Protein AF-A0A970AF39-F1 (afdb_monomer)

Foldseek 3Di:
DQDFDDPFKDKAWPDKPFDFPDDDVLDTDGDDDDDDVPDDDDIDTDIDMGGHWWDDPDDDPLQVQLVVLLVPQDLDDAQQVSQVSSCVSSVVVVWAKFKFKDFFDPPDAADDWDWRPPGIGMWMWTQDPPPGTFTGGSNNRDGSTDRYNTDDTNDRDPDDDDDDDDDDDDDDDDDTDTDD

Mean predicted aligned error: 5.26 Å

Radius of gyration: 18.65 Å; Cα contacts (8 Å, |Δi|>4): 287; chains: 1; bounding box: 46×34×51 Å

Solvent-accessible surface area (backbone atoms only — not comparable to full-atom values): 11293 Å² total; per-residue (Å²): 127,85,71,87,69,50,83,47,48,50,78,39,84,74,47,57,73,59,71,70,76,47,73,59,89,94,45,73,40,72,78,85,79,87,75,61,97,88,62,86,86,81,88,47,78,42,65,52,73,50,58,46,58,41,74,65,85,80,81,51,72,68,54,52,52,45,47,51,24,54,71,71,40,72,92,73,74,55,44,55,59,41,17,48,53,31,29,54,43,23,40,75,73,73,41,58,49,41,50,36,34,31,37,44,57,68,99,76,58,64,71,70,66,45,74,51,75,95,28,68,43,35,26,23,33,36,59,39,92,98,71,44,56,37,44,32,29,72,86,77,70,30,68,42,33,35,93,46,45,28,68,47,83,72,40,66,59,76,91,74,73,94,80,84,87,83,86,78,84,92,84,86,86,85,87,85,57,70,43,121

Nearest PDB structures (foldseek):
  6lgl-assembly1_O  TM=2.661E-01  e=4.990E+00  Human alphaherpesvirus 3
  4r70-assembly1_A  TM=2.624E-01  e=5.966E+00  Rhodopseudomonas palustris CGA009

Sequence (180 aa):
MLENDSPYQTTVLTGTSHPIVSTSGRVGLFHLGDLEPGESVVLAVNYDITIRPVSIKSTNETIELARQAFNATPGNGNCHALSLVFVDKARSMGLTARVVTGFKRPQSGNIAPGSLAGVRHSWAEFYVDGLGWVPVDLTFRYFASFPHASHVVETYTADQPIRINYKG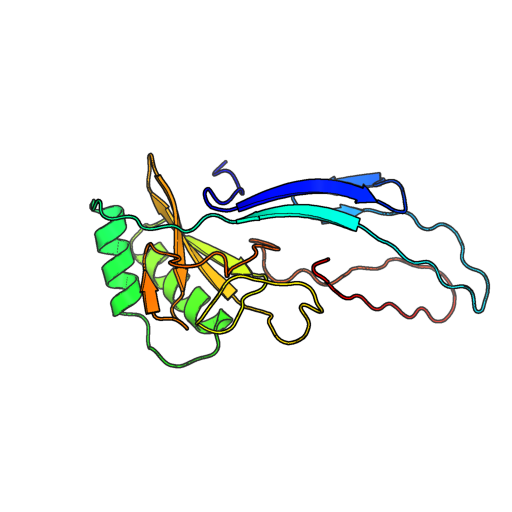GDLQATWSNFIL

Structure (mmCIF, N/CA/C/O backbone):
data_AF-A0A970AF39-F1
#
_entry.id   AF-A0A970AF39-F1
#
loop_
_atom_site.group_PDB
_atom_site.id
_atom_site.type_symbol
_atom_site.label_atom_id
_atom_site.label_alt_id
_atom_site.label_comp_id
_atom_site.label_asym_id
_atom_site.label_entity_id
_atom_site.label_seq_id
_atom_site.pdbx_PDB_ins_code
_atom_site.Cartn_x
_atom_site.Cartn_y
_atom_site.Cartn_z
_atom_site.occupancy
_atom_site.B_iso_or_equiv
_atom_site.auth_seq_id
_atom_site.auth_comp_id
_atom_site.auth_asym_id
_atom_site.auth_atom_id
_atom_site.pdbx_PDB_model_num
ATOM 1 N N . MET A 1 1 ? -14.789 -11.868 -1.018 1.00 39.91 1 MET A N 1
ATOM 2 C CA . MET A 1 1 ? -13.334 -11.650 -1.146 1.00 39.91 1 MET A CA 1
ATOM 3 C C . MET A 1 1 ? -13.123 -10.246 -0.619 1.00 39.91 1 MET A C 1
ATOM 5 O O . MET A 1 1 ? -13.634 -9.335 -1.250 1.00 39.91 1 MET A O 1
ATOM 9 N N . LEU A 1 2 ? -12.603 -10.077 0.602 1.00 50.03 2 LEU A N 1
ATOM 10 C CA . LEU A 1 2 ? -12.464 -8.734 1.179 1.00 50.03 2 LEU A CA 1
ATOM 11 C C . LEU A 1 2 ? -11.567 -7.933 0.240 1.00 50.03 2 LEU A C 1
ATOM 13 O O . LEU A 1 2 ? -10.439 -8.354 -0.021 1.00 50.03 2 LEU A O 1
ATOM 17 N N . GLU A 1 3 ? -12.127 -6.880 -0.351 1.00 54.56 3 GLU A N 1
ATOM 18 C CA . GLU A 1 3 ? -11.460 -6.091 -1.378 1.00 54.56 3 GLU A CA 1
ATOM 19 C C . GLU A 1 3 ? -10.097 -5.646 -0.863 1.00 54.56 3 GLU A C 1
ATOM 21 O O . GLU A 1 3 ? -9.944 -5.218 0.286 1.00 54.56 3 GLU A O 1
ATOM 26 N N . ASN A 1 4 ? -9.079 -5.820 -1.704 1.00 62.50 4 ASN A N 1
ATOM 27 C CA . ASN A 1 4 ? -7.725 -5.493 -1.302 1.00 62.50 4 ASN A CA 1
ATOM 28 C C . ASN A 1 4 ? -7.525 -3.984 -1.162 1.00 62.50 4 ASN A C 1
ATOM 30 O O . ASN A 1 4 ? -6.552 -3.597 -0.529 1.00 62.50 4 ASN A O 1
ATOM 34 N N . ASP A 1 5 ? -8.414 -3.143 -1.680 1.00 72.25 5 ASP A N 1
ATOM 35 C CA . ASP A 1 5 ? -8.169 -1.712 -1.731 1.00 72.25 5 ASP A CA 1
ATOM 36 C C . ASP A 1 5 ? -8.421 -1.016 -0.394 1.00 72.25 5 ASP A C 1
ATOM 38 O O . ASP A 1 5 ? -9.388 -1.262 0.329 1.00 72.25 5 ASP A O 1
ATOM 42 N N . SER A 1 6 ? -7.467 -0.163 -0.035 1.00 81.44 6 SER A N 1
ATOM 43 C CA . SER A 1 6 ? -7.562 0.697 1.132 1.00 81.44 6 SER A CA 1
ATOM 44 C C . SER A 1 6 ? -8.571 1.817 0.851 1.00 81.44 6 SER A C 1
ATOM 46 O O . SER A 1 6 ? -8.442 2.504 -0.163 1.00 81.44 6 SER A O 1
ATOM 48 N N . PRO A 1 7 ? -9.524 2.097 1.760 1.00 85.31 7 PRO A N 1
ATOM 49 C CA . PRO A 1 7 ? -10.482 3.190 1.580 1.00 85.31 7 PRO A CA 1
ATOM 50 C C . PRO A 1 7 ? -9.823 4.579 1.631 1.00 85.31 7 PRO A C 1
ATOM 52 O O . PRO A 1 7 ? -10.462 5.587 1.334 1.00 85.31 7 PRO A O 1
ATOM 55 N N . TYR A 1 8 ? -8.547 4.652 2.017 1.00 90.25 8 TYR A N 1
ATOM 56 C CA . TYR A 1 8 ? -7.798 5.893 2.174 1.00 90.25 8 TYR A CA 1
ATOM 57 C C . TYR A 1 8 ? -6.684 6.081 1.142 1.00 90.25 8 TYR A C 1
ATOM 59 O O . TYR A 1 8 ? -5.946 7.067 1.217 1.00 90.25 8 TYR A O 1
ATOM 67 N N . GLN A 1 9 ? -6.589 5.189 0.153 1.00 92.56 9 GLN A N 1
ATOM 68 C CA . GLN A 1 9 ? -5.706 5.360 -0.992 1.00 92.56 9 GLN A CA 1
ATOM 69 C C . GLN A 1 9 ? -6.344 4.842 -2.280 1.00 92.56 9 GLN A C 1
ATOM 71 O O . GLN A 1 9 ? -6.755 3.690 -2.356 1.00 92.56 9 GLN A O 1
ATOM 76 N N . THR A 1 10 ? -6.306 5.655 -3.333 1.00 91.31 10 THR A N 1
ATOM 77 C CA . THR A 1 10 ? -6.543 5.186 -4.703 1.00 91.31 10 THR A CA 1
ATOM 78 C C . THR A 1 10 ? -5.237 5.196 -5.481 1.00 91.31 10 THR A C 1
ATOM 80 O O . THR A 1 10 ? -4.452 6.138 -5.371 1.00 91.31 10 THR A O 1
ATOM 83 N N . THR A 1 11 ? -5.019 4.160 -6.284 1.00 89.50 11 THR A N 1
ATOM 84 C CA . THR A 1 11 ? -3.839 4.015 -7.139 1.00 89.50 11 THR A CA 1
ATOM 85 C C . THR A 1 11 ? -4.311 3.720 -8.553 1.00 89.50 11 THR A C 1
ATOM 87 O O .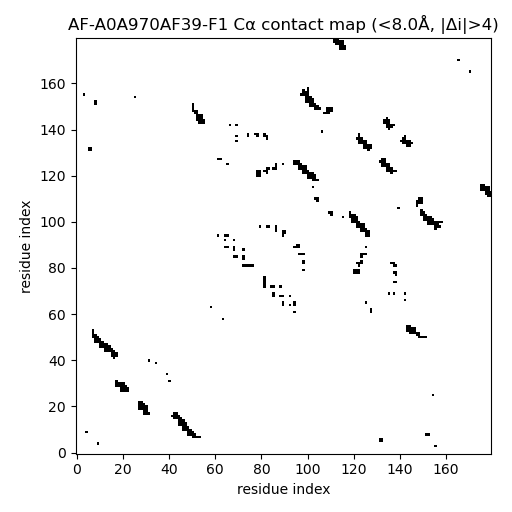 THR A 1 11 ? -5.009 2.734 -8.774 1.00 89.50 11 THR A O 1
ATOM 90 N N . VAL A 1 12 ? -3.944 4.577 -9.501 1.00 91.06 12 VAL A N 1
ATOM 91 C CA . VAL A 1 12 ? -4.338 4.461 -10.907 1.00 91.06 12 VAL A CA 1
ATOM 92 C C . VAL A 1 12 ? -3.079 4.332 -11.747 1.00 91.06 12 VAL A C 1
ATOM 94 O O . VAL A 1 12 ? -2.214 5.197 -11.687 1.00 91.06 12 VAL A O 1
ATOM 97 N N . LEU A 1 13 ? -2.959 3.249 -12.516 1.00 91.44 13 LEU A N 1
ATOM 98 C CA . LEU A 1 13 ? -1.877 3.095 -13.488 1.00 91.44 13 LEU A CA 1
ATOM 99 C C . LEU A 1 13 ? -2.075 4.112 -14.617 1.00 91.44 13 LEU A C 1
ATOM 101 O O . LEU A 1 13 ? -3.112 4.093 -15.277 1.00 91.44 13 LEU A O 1
ATOM 105 N N . THR A 1 14 ? -1.082 4.966 -14.854 1.00 94.69 14 THR A N 1
ATOM 106 C CA . THR A 1 14 ? -1.141 6.001 -15.900 1.00 94.69 14 THR A CA 1
ATOM 107 C C . THR A 1 14 ? -0.267 5.684 -17.102 1.00 94.69 14 THR A C 1
ATOM 109 O O . THR A 1 14 ? -0.540 6.161 -18.202 1.00 94.69 14 THR A O 1
ATOM 112 N N . GLY A 1 15 ? 0.753 4.841 -16.937 1.00 93.81 15 GLY A N 1
ATOM 113 C CA . GLY A 1 15 ? 1.549 4.386 -18.067 1.00 93.81 15 GLY A CA 1
ATOM 114 C C . GLY A 1 15 ? 2.663 3.428 -17.691 1.00 93.81 15 GLY A C 1
ATOM 115 O O . GLY A 1 15 ? 3.124 3.387 -16.551 1.00 93.81 15 GLY A O 1
ATOM 116 N N . THR A 1 16 ? 3.118 2.677 -18.686 1.00 95.88 16 THR A N 1
ATOM 117 C CA . THR A 1 16 ? 4.284 1.801 -18.595 1.00 95.88 16 THR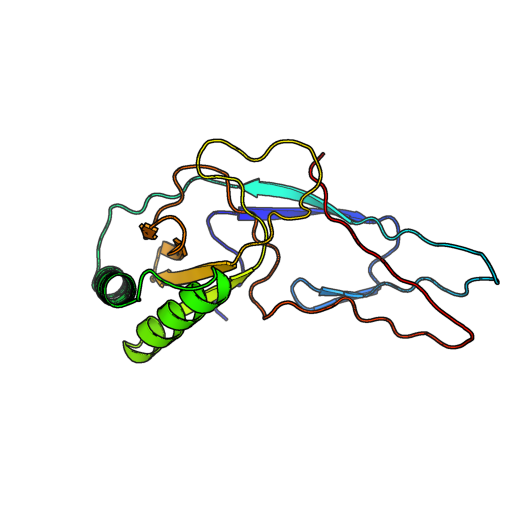 A CA 1
ATOM 118 C C . THR A 1 16 ? 5.201 2.029 -19.789 1.00 95.88 16 THR A C 1
ATOM 120 O O . THR A 1 16 ? 4.724 2.290 -20.891 1.00 95.88 16 THR A O 1
ATOM 123 N N . SER A 1 17 ? 6.520 1.915 -19.600 1.00 94.75 17 SER A N 1
ATOM 124 C CA . SER A 1 17 ? 7.463 1.968 -20.730 1.00 94.75 17 SER A CA 1
ATOM 125 C C . SER A 1 17 ? 7.381 0.727 -21.625 1.00 94.75 17 SER A C 1
ATOM 127 O O . SER A 1 17 ? 7.804 0.782 -22.774 1.00 94.75 17 SER A O 1
ATOM 129 N N . HIS A 1 18 ? 6.835 -0.380 -21.107 1.00 94.31 18 HIS A N 1
ATOM 130 C CA . HIS A 1 18 ? 6.668 -1.650 -21.816 1.00 94.31 18 HIS A CA 1
ATOM 131 C C . HIS A 1 18 ? 5.275 -2.239 -21.551 1.00 94.31 18 HIS A C 1
ATOM 133 O O . HIS A 1 18 ? 4.716 -2.007 -20.473 1.00 94.31 18 HIS A O 1
ATOM 139 N N . PRO A 1 19 ? 4.700 -3.022 -22.481 1.00 93.25 19 PRO A N 1
ATOM 140 C CA . PRO A 1 19 ? 3.409 -3.665 -22.268 1.00 93.25 19 PRO A CA 1
ATOM 141 C C . PRO A 1 19 ? 3.432 -4.628 -21.076 1.00 93.25 19 PRO A C 1
ATOM 143 O O . PRO A 1 19 ? 4.342 -5.448 -20.935 1.00 93.25 19 PRO A O 1
ATOM 146 N N . ILE A 1 20 ? 2.395 -4.558 -20.241 1.00 93.94 20 ILE A N 1
ATOM 147 C CA . ILE A 1 20 ? 2.161 -5.564 -19.204 1.00 93.94 20 ILE A CA 1
ATOM 148 C C . ILE A 1 20 ? 1.576 -6.804 -19.883 1.00 93.94 20 ILE A C 1
ATOM 150 O O . ILE A 1 20 ? 0.522 -6.732 -20.510 1.00 93.94 20 ILE A O 1
ATOM 154 N N . VAL A 1 21 ? 2.251 -7.944 -19.740 1.00 94.94 21 VAL A N 1
ATOM 155 C CA . VAL A 1 21 ? 1.825 -9.230 -20.316 1.00 94.94 21 VAL A CA 1
ATOM 156 C C . VAL A 1 21 ? 0.622 -9.788 -19.560 1.00 94.94 21 VAL A C 1
ATOM 158 O O . VAL A 1 21 ? -0.337 -10.268 -20.156 1.00 94.94 21 VAL A O 1
ATOM 161 N N . SER A 1 22 ? 0.676 -9.730 -18.230 1.00 92.25 22 SER A N 1
ATOM 162 C CA . SER A 1 22 ? -0.394 -10.188 -17.345 1.00 92.25 22 SER A CA 1
ATOM 163 C C . SER A 1 22 ? -0.270 -9.542 -15.971 1.00 92.25 22 SER A C 1
ATOM 165 O O . SER A 1 22 ? 0.838 -9.215 -15.540 1.00 92.25 22 SER A O 1
ATOM 167 N N . THR A 1 23 ? -1.381 -9.439 -15.247 1.00 87.44 23 THR A N 1
ATOM 168 C CA . THR A 1 23 ? -1.403 -8.995 -13.851 1.00 87.44 23 THR A CA 1
ATOM 169 C C . THR A 1 23 ? -1.989 -10.069 -12.941 1.00 87.44 23 THR A C 1
ATOM 171 O O . THR A 1 23 ? -2.889 -10.816 -13.317 1.00 87.44 23 THR A O 1
ATOM 174 N N . SER A 1 24 ? -1.474 -10.142 -11.717 1.00 83.25 24 SER A N 1
ATOM 175 C CA . SER A 1 24 ? -2.044 -10.933 -10.628 1.00 83.25 24 SER A CA 1
ATOM 176 C C . SER A 1 24 ? -2.083 -10.064 -9.377 1.00 83.25 24 SER A C 1
ATOM 178 O O . SER A 1 24 ? -1.072 -9.875 -8.696 1.00 83.25 24 SER A O 1
ATOM 180 N N . GLY A 1 25 ? -3.251 -9.488 -9.086 1.00 79.75 25 GLY A N 1
ATOM 181 C CA . GLY A 1 25 ? -3.381 -8.463 -8.053 1.00 79.75 25 GLY A CA 1
ATOM 182 C C . GLY A 1 25 ? -2.514 -7.245 -8.382 1.00 79.75 25 GLY A C 1
ATOM 183 O O . GLY A 1 25 ? -2.665 -6.646 -9.441 1.00 79.75 25 GLY A O 1
ATOM 184 N N . ARG A 1 26 ? -1.587 -6.900 -7.481 1.00 78.88 26 ARG A N 1
ATOM 185 C CA . ARG A 1 26 ? -0.653 -5.766 -7.633 1.00 78.88 26 ARG A CA 1
ATOM 186 C C . ARG A 1 26 ? 0.678 -6.137 -8.303 1.00 78.88 26 ARG A C 1
ATOM 188 O O . ARG A 1 26 ? 1.584 -5.315 -8.349 1.00 78.88 26 ARG A O 1
ATOM 195 N N . VAL A 1 27 ? 0.813 -7.367 -8.800 1.00 82.75 27 VAL A N 1
ATOM 196 C CA . VAL A 1 27 ? 2.023 -7.846 -9.485 1.00 82.75 27 VAL A CA 1
ATOM 197 C C . VAL A 1 27 ? 1.789 -7.834 -10.993 1.00 82.75 27 VAL A C 1
ATOM 199 O O . VAL A 1 27 ? 0.852 -8.472 -11.472 1.00 82.75 27 VAL A O 1
ATOM 202 N N . GLY A 1 28 ? 2.642 -7.125 -11.733 1.00 88.62 28 GLY A N 1
ATOM 203 C CA . GLY A 1 28 ? 2.652 -7.103 -13.198 1.00 88.62 28 GLY A CA 1
ATOM 204 C C . GLY A 1 28 ? 3.820 -7.907 -13.767 1.00 88.62 28 GLY A C 1
ATOM 205 O O . GLY A 1 28 ? 4.942 -7.803 -13.276 1.00 88.62 28 GLY A O 1
ATOM 206 N N . LEU A 1 29 ? 3.553 -8.703 -14.803 1.00 92.88 29 LEU A N 1
ATOM 207 C CA . LEU A 1 29 ? 4.570 -9.410 -15.578 1.00 92.88 29 LEU A CA 1
ATOM 208 C C . LEU A 1 29 ? 4.932 -8.595 -16.821 1.00 92.88 29 LEU A C 1
ATOM 210 O O . LEU A 1 29 ? 4.047 -8.191 -17.575 1.00 92.88 29 LEU A O 1
ATOM 214 N N . PHE A 1 30 ? 6.228 -8.426 -17.062 1.00 94.56 30 PHE A N 1
ATOM 215 C CA . PHE A 1 30 ? 6.770 -7.784 -18.256 1.00 94.56 30 PHE A CA 1
ATOM 216 C C . PHE A 1 30 ? 7.645 -8.773 -19.020 1.00 94.56 30 PHE A C 1
ATOM 218 O O . PHE A 1 30 ? 8.300 -9.624 -18.417 1.00 94.56 30 PHE A O 1
ATOM 225 N N . HIS A 1 31 ? 7.671 -8.637 -20.343 1.00 93.31 31 HIS A N 1
ATOM 226 C CA . HIS A 1 31 ? 8.605 -9.348 -21.206 1.00 93.31 31 HIS A CA 1
ATOM 227 C C . HIS A 1 31 ? 9.518 -8.321 -21.873 1.00 93.31 31 HIS A C 1
ATOM 229 O O . HIS A 1 31 ? 9.033 -7.436 -22.574 1.00 93.31 31 HIS A O 1
ATOM 235 N N . LEU A 1 32 ? 10.820 -8.421 -21.601 1.00 90.19 32 LEU A N 1
ATOM 236 C CA . LEU A 1 32 ? 11.822 -7.458 -22.067 1.00 90.19 32 LEU A CA 1
ATOM 237 C C . LEU A 1 32 ? 12.469 -7.832 -23.403 1.00 90.19 32 LEU A C 1
ATOM 239 O O . LEU A 1 32 ? 13.062 -6.968 -24.035 1.00 90.19 32 LEU A O 1
ATOM 243 N N . GLY A 1 33 ? 12.320 -9.082 -23.845 1.00 88.88 33 GLY A N 1
ATOM 244 C CA . GLY A 1 33 ? 13.040 -9.607 -25.000 1.00 88.88 33 GLY A CA 1
ATOM 245 C C . GLY A 1 33 ? 14.501 -9.928 -24.685 1.00 88.88 33 GLY A C 1
ATOM 246 O O . GLY A 1 33 ? 14.883 -10.072 -23.520 1.00 88.88 33 GLY A O 1
ATOM 247 N N . ASP A 1 34 ? 15.286 -10.074 -25.747 1.00 90.75 34 ASP A N 1
ATOM 248 C CA . ASP A 1 34 ? 16.715 -10.366 -25.677 1.00 90.75 34 ASP A CA 1
ATOM 249 C C . ASP A 1 34 ? 17.515 -9.077 -25.435 1.00 90.75 34 ASP A C 1
ATOM 251 O O . ASP A 1 34 ? 17.135 -8.010 -25.913 1.00 90.75 34 ASP A O 1
ATOM 255 N N . LEU A 1 35 ? 18.617 -9.189 -24.688 1.00 90.25 35 LEU A N 1
ATOM 256 C CA . LEU A 1 35 ? 19.566 -8.102 -24.438 1.00 90.25 35 LEU A CA 1
ATOM 257 C C . LEU A 1 35 ? 20.952 -8.525 -24.908 1.00 90.25 35 LEU A C 1
ATOM 259 O O . LEU A 1 35 ? 21.431 -9.603 -24.539 1.00 90.25 35 LEU A O 1
ATOM 263 N N . GLU A 1 36 ? 21.611 -7.664 -25.675 1.00 91.25 36 GLU A N 1
ATOM 264 C CA . GLU A 1 36 ? 22.995 -7.886 -26.091 1.00 91.25 36 GLU A CA 1
ATOM 265 C C . GLU A 1 36 ? 23.982 -7.606 -24.937 1.00 91.25 36 GLU A C 1
ATOM 267 O O . GLU A 1 36 ? 23.668 -6.866 -23.996 1.00 91.25 36 GLU A O 1
ATOM 272 N N . PRO A 1 37 ? 25.211 -8.161 -24.968 1.00 90.75 37 PRO A N 1
ATOM 273 C CA . PRO A 1 37 ? 26.218 -7.875 -23.951 1.00 90.75 37 PRO A CA 1
ATOM 274 C C . PRO A 1 37 ? 26.484 -6.369 -23.785 1.00 90.75 37 PRO A C 1
ATOM 276 O O . PRO A 1 37 ? 26.935 -5.694 -24.708 1.00 90.75 37 PRO A O 1
ATOM 279 N N . GLY A 1 38 ? 26.245 -5.856 -22.574 1.00 91.12 38 GLY A N 1
ATOM 280 C CA . GLY A 1 38 ? 26.405 -4.438 -22.230 1.00 91.12 38 GLY A CA 1
ATOM 281 C C . GLY A 1 38 ? 25.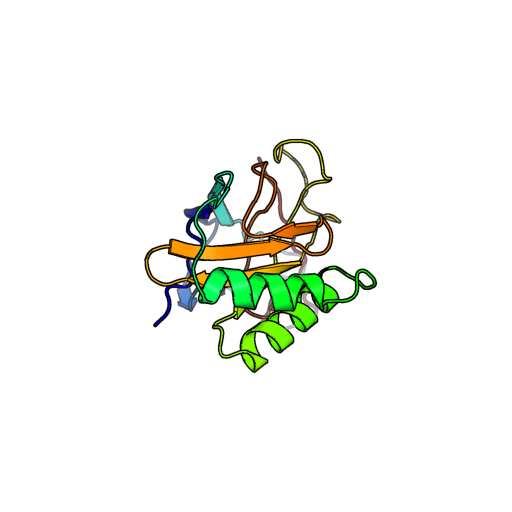151 -3.581 -22.433 1.00 91.12 38 GLY A C 1
ATOM 282 O O . GLY A 1 38 ? 25.168 -2.404 -22.077 1.00 91.12 38 GLY A O 1
ATOM 283 N N . GLU A 1 39 ? 24.065 -4.148 -22.961 1.00 93.62 39 GLU A N 1
ATOM 284 C CA . GLU A 1 39 ? 22.783 -3.459 -23.088 1.00 93.62 39 GLU A CA 1
ATOM 285 C C . GLU A 1 39 ? 22.072 -3.323 -21.730 1.00 93.62 39 GLU A C 1
ATOM 287 O O . GLU A 1 39 ? 22.295 -4.083 -20.785 1.00 93.62 39 GLU A O 1
ATOM 292 N N . SER A 1 40 ? 21.212 -2.314 -21.603 1.00 92.69 40 SER A N 1
ATOM 293 C CA . SER A 1 40 ? 20.381 -2.096 -20.421 1.00 92.69 40 SER A CA 1
ATOM 294 C C . SER A 1 40 ? 18.994 -1.622 -20.829 1.00 92.69 40 SER A C 1
ATOM 296 O O . SER A 1 40 ? 18.856 -0.721 -21.653 1.00 92.69 40 SER A O 1
ATOM 298 N N . VAL A 1 41 ? 17.969 -2.185 -20.194 1.00 93.50 41 VAL A N 1
ATOM 299 C CA . VAL A 1 41 ? 16.568 -1.792 -20.379 1.00 93.50 41 VAL A CA 1
ATOM 300 C C . VAL A 1 41 ? 15.996 -1.257 -19.073 1.00 93.50 41 VAL A C 1
ATOM 302 O O . VAL A 1 41 ? 16.241 -1.803 -17.998 1.00 93.50 41 VAL A O 1
ATOM 305 N N . VAL A 1 42 ? 15.202 -0.186 -19.175 1.00 93.38 42 VAL A N 1
ATOM 306 C CA . VAL A 1 42 ? 14.516 0.439 -18.038 1.00 93.38 42 VAL A CA 1
ATOM 307 C C . VAL A 1 42 ? 13.010 0.207 -18.128 1.00 93.38 42 VAL A C 1
ATOM 309 O O . VAL A 1 42 ? 12.317 0.696 -19.028 1.00 93.38 42 VAL A O 1
ATOM 312 N N . LEU A 1 43 ? 12.487 -0.504 -17.131 1.00 93.88 43 LEU A N 1
ATOM 313 C CA . LEU A 1 43 ? 11.058 -0.609 -16.873 1.00 93.88 43 LEU A CA 1
ATOM 314 C C . LEU A 1 43 ? 10.607 0.572 -16.013 1.00 93.88 43 LEU A C 1
ATOM 316 O O . LEU A 1 43 ? 10.980 0.672 -14.848 1.00 93.88 43 LEU A O 1
ATOM 320 N N . ALA A 1 44 ? 9.786 1.448 -16.585 1.00 94.12 44 ALA A N 1
ATOM 321 C CA . ALA A 1 44 ? 9.133 2.535 -15.870 1.00 94.12 44 ALA A CA 1
ATOM 322 C C . ALA A 1 44 ? 7.637 2.241 -15.773 1.00 94.12 44 ALA A C 1
ATOM 324 O O . ALA A 1 44 ? 7.006 1.875 -16.769 1.00 94.12 44 ALA A O 1
ATOM 325 N N . VAL A 1 45 ? 7.077 2.406 -14.578 1.00 93.56 45 VAL A N 1
ATOM 326 C CA . VAL A 1 45 ? 5.650 2.235 -14.298 1.00 93.56 45 VAL A CA 1
ATOM 327 C C . V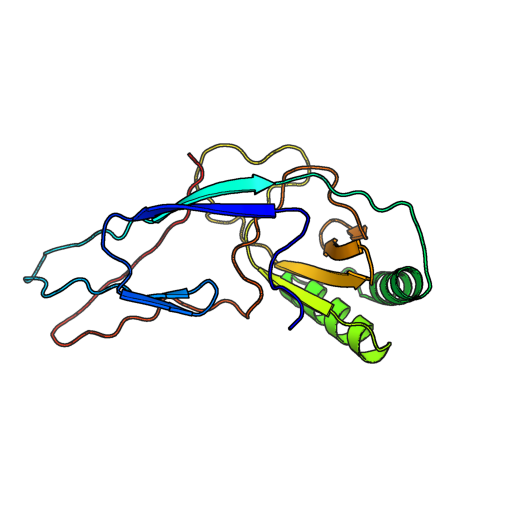AL A 1 45 ? 5.191 3.452 -13.510 1.00 93.56 45 VAL A C 1
ATOM 329 O O . VAL A 1 45 ? 5.704 3.720 -12.426 1.00 93.56 45 VAL A O 1
ATOM 332 N N . ASN A 1 46 ? 4.241 4.190 -14.072 1.00 94.69 46 ASN A N 1
ATOM 333 C CA . ASN A 1 46 ? 3.747 5.440 -13.516 1.00 94.69 46 ASN A CA 1
ATOM 334 C C . ASN A 1 46 ? 2.358 5.232 -12.920 1.00 94.69 46 ASN A C 1
ATOM 336 O O . ASN A 1 46 ? 1.492 4.611 -13.542 1.00 94.69 46 ASN A O 1
ATOM 340 N N . TYR A 1 47 ? 2.151 5.778 -11.725 1.00 93.00 47 TYR A N 1
ATOM 341 C CA . TYR A 1 47 ? 0.874 5.726 -11.030 1.00 93.00 47 TYR A CA 1
ATOM 342 C C . TYR A 1 47 ? 0.472 7.107 -10.528 1.00 93.00 47 TYR A C 1
ATOM 344 O O . TYR A 1 47 ? 1.283 7.797 -9.912 1.00 93.00 47 TYR A O 1
ATOM 352 N N . ASP A 1 48 ? -0.806 7.438 -10.680 1.00 93.75 48 ASP A N 1
ATOM 353 C CA . ASP A 1 48 ? -1.441 8.504 -9.916 1.00 93.75 48 ASP A CA 1
ATOM 354 C C . ASP A 1 48 ? -1.921 7.924 -8.586 1.00 93.75 48 ASP A C 1
ATOM 356 O O . ASP A 1 48 ? -2.753 7.009 -8.538 1.00 93.75 48 ASP A O 1
ATOM 360 N N . ILE A 1 49 ? -1.382 8.448 -7.485 1.00 91.06 49 ILE A N 1
ATOM 361 C CA . ILE A 1 49 ? -1.731 8.017 -6.130 1.00 91.06 49 ILE A CA 1
ATOM 362 C C . ILE A 1 49 ? -2.416 9.170 -5.408 1.00 91.06 49 ILE A C 1
ATOM 364 O O . ILE A 1 49 ? -1.826 10.223 -5.185 1.00 91.06 49 ILE A O 1
ATOM 368 N N . THR A 1 50 ? -3.663 8.953 -4.991 1.00 91.44 50 THR A N 1
ATOM 369 C CA . THR A 1 50 ? -4.371 9.878 -4.099 1.00 91.44 50 THR A CA 1
ATOM 370 C C . THR A 1 50 ? -4.454 9.263 -2.714 1.00 91.44 50 THR A C 1
ATOM 372 O O . THR A 1 50 ? -5.008 8.178 -2.554 1.00 91.44 50 THR A O 1
ATOM 375 N N . ILE A 1 51 ? -3.940 9.974 -1.712 1.00 90.62 51 ILE A N 1
ATOM 376 C CA . ILE A 1 51 ? -3.967 9.568 -0.303 1.00 90.62 51 ILE A CA 1
ATOM 377 C C . ILE A 1 51 ? -4.903 10.509 0.446 1.00 90.62 51 ILE A C 1
ATOM 379 O O . ILE A 1 51 ? -4.866 11.725 0.244 1.00 90.62 51 ILE A O 1
ATOM 383 N N . ARG A 1 52 ? -5.735 9.959 1.328 1.00 89.62 52 ARG A N 1
ATOM 384 C CA . ARG A 1 52 ? -6.686 10.730 2.131 1.00 89.62 52 ARG A CA 1
ATOM 385 C C . ARG A 1 52 ? -6.358 10.577 3.616 1.00 89.62 52 ARG A C 1
ATOM 387 O O . ARG A 1 52 ? -6.117 9.454 4.057 1.00 89.62 52 ARG A O 1
ATOM 394 N N . PRO A 1 53 ? -6.378 11.666 4.404 1.00 90.25 53 PRO A N 1
ATOM 395 C CA . PRO A 1 53 ? -6.386 11.546 5.853 1.00 90.25 53 PRO A CA 1
ATOM 396 C C . PRO A 1 53 ? -7.588 10.720 6.318 1.00 90.25 53 PRO A C 1
ATOM 398 O O . PRO A 1 53 ? -8.673 10.797 5.738 1.00 90.25 53 PRO A O 1
ATOM 401 N N . VAL A 1 54 ? -7.401 9.962 7.393 1.00 91.00 54 VAL A N 1
ATOM 402 C CA . VAL A 1 54 ? -8.439 9.126 8.005 1.00 91.00 54 VAL A CA 1
ATOM 403 C C . VAL A 1 54 ? -8.595 9.537 9.452 1.00 91.00 54 VAL A C 1
ATOM 405 O O . VAL A 1 54 ? -7.608 9.747 10.147 1.00 91.00 54 VAL A O 1
ATOM 408 N N . SER A 1 55 ? -9.829 9.625 9.934 1.00 92.81 55 SER A N 1
ATOM 409 C CA . SER A 1 55 ? -10.103 9.745 11.363 1.00 92.81 55 SER A CA 1
ATOM 410 C C . SER A 1 55 ? -11.468 9.145 11.656 1.00 92.81 55 SER A C 1
ATOM 412 O O . SER A 1 55 ? -12.500 9.742 11.349 1.00 92.81 55 SER A O 1
ATOM 414 N N . ILE A 1 56 ? -11.474 7.946 12.233 1.00 91.94 56 ILE A N 1
ATOM 415 C CA . ILE A 1 56 ? -12.706 7.271 12.633 1.00 91.94 56 ILE A CA 1
ATOM 416 C C . ILE A 1 56 ? -12.983 7.623 14.091 1.00 91.94 56 ILE A C 1
ATOM 418 O O . ILE A 1 56 ? -12.211 7.287 14.988 1.00 91.94 56 ILE A O 1
ATOM 422 N N . LYS A 1 57 ? -14.091 8.334 14.312 1.00 88.38 57 LYS A N 1
ATOM 423 C CA . LYS A 1 57 ? -14.550 8.749 15.648 1.00 88.38 57 LYS A CA 1
ATOM 424 C C . LYS A 1 57 ? -15.658 7.859 16.208 1.00 88.38 57 LYS A C 1
ATOM 426 O O . LYS A 1 57 ? -15.910 7.894 17.407 1.00 88.38 57 LYS A O 1
ATOM 431 N N . SER A 1 58 ? -16.334 7.097 15.350 1.00 87.44 58 SER A N 1
ATOM 432 C CA . SER A 1 58 ? -17.338 6.117 15.761 1.00 87.44 58 SER A CA 1
ATOM 433 C C . SER A 1 58 ? -16.679 4.921 16.440 1.00 87.44 58 SER A C 1
ATOM 435 O O . SER A 1 58 ? -15.530 4.589 16.147 1.00 87.44 58 SER A O 1
ATOM 437 N N . THR A 1 59 ? -17.426 4.249 17.312 1.00 91.06 59 THR A N 1
ATOM 438 C CA . THR A 1 59 ? -16.995 2.997 17.931 1.00 91.06 59 THR A CA 1
ATOM 439 C C . THR A 1 59 ? -18.066 1.917 17.795 1.00 91.06 59 THR A C 1
ATOM 441 O O . THR A 1 59 ? -19.255 2.213 17.681 1.00 91.06 59 THR A O 1
ATOM 444 N N . ASN A 1 60 ? -17.613 0.670 17.773 1.00 94.69 60 ASN A N 1
ATOM 445 C CA . ASN A 1 60 ? -18.396 -0.555 17.835 1.00 94.69 60 ASN A CA 1
ATOM 446 C C . ASN A 1 60 ? -17.523 -1.653 18.471 1.00 94.69 60 ASN A C 1
ATOM 448 O O . ASN A 1 60 ? -16.349 -1.426 18.774 1.00 94.69 60 ASN A O 1
ATOM 452 N N . GLU A 1 61 ? -18.077 -2.849 18.655 1.00 96.31 61 GLU A N 1
ATOM 453 C CA . GLU A 1 61 ? -17.358 -3.973 19.266 1.00 96.31 61 GLU A CA 1
ATOM 454 C C . GLU A 1 61 ? -16.035 -4.297 18.548 1.00 96.31 61 GLU A C 1
ATOM 456 O O . GLU A 1 61 ? -15.000 -4.452 19.195 1.00 96.31 61 GLU A O 1
ATOM 461 N N . THR A 1 62 ? -16.030 -4.307 17.211 1.00 97.06 62 THR A N 1
ATOM 462 C CA . THR A 1 62 ? -14.831 -4.554 16.393 1.00 97.06 62 THR A CA 1
ATOM 463 C C . THR A 1 62 ? -13.727 -3.528 16.665 1.00 97.06 62 THR A C 1
ATOM 465 O O . THR A 1 62 ? -12.561 -3.893 16.821 1.00 97.06 62 THR A O 1
ATOM 468 N N . ILE A 1 63 ? -14.083 -2.242 16.748 1.00 97.06 63 ILE A N 1
ATOM 469 C CA . ILE A 1 63 ? -13.144 -1.149 17.026 1.00 97.06 63 ILE A CA 1
ATOM 470 C C . ILE A 1 63 ? -12.598 -1.252 18.453 1.00 97.06 63 ILE A C 1
ATOM 472 O O . ILE A 1 63 ? -11.401 -1.042 18.654 1.00 97.06 63 ILE A O 1
ATOM 476 N N . GLU A 1 64 ? -13.426 -1.603 19.438 1.00 97.62 64 GLU A N 1
ATOM 477 C CA . GLU A 1 64 ? -12.967 -1.749 20.823 1.00 97.62 64 GLU A CA 1
ATOM 478 C C . GLU A 1 64 ? -12.057 -2.969 21.013 1.00 97.62 64 GLU A C 1
ATOM 480 O O . GLU A 1 64 ? -11.022 -2.855 21.673 1.00 97.62 64 GLU A O 1
ATOM 485 N N . LEU A 1 65 ? -12.349 -4.104 20.372 1.00 97.81 65 LEU A N 1
ATOM 486 C CA . LEU A 1 65 ? -11.442 -5.258 20.358 1.00 97.81 65 LEU A CA 1
ATOM 487 C C . LEU A 1 65 ? -10.105 -4.911 19.687 1.00 97.81 65 LEU A C 1
ATOM 489 O O . LEU A 1 65 ? -9.036 -5.198 20.230 1.00 97.81 65 LEU A O 1
ATOM 493 N N . ALA A 1 66 ? -10.132 -4.207 18.550 1.00 97.75 66 ALA A N 1
ATOM 494 C CA . ALA A 1 66 ? -8.910 -3.745 17.896 1.00 97.75 66 ALA A CA 1
ATOM 495 C C . ALA A 1 66 ? -8.121 -2.785 18.802 1.00 97.75 66 ALA A C 1
ATOM 497 O O . ALA A 1 66 ? -6.892 -2.849 18.867 1.00 97.75 66 ALA A O 1
ATOM 498 N N . ARG A 1 67 ? -8.808 -1.917 19.553 1.00 97.44 67 ARG A N 1
ATOM 499 C CA . ARG A 1 67 ? -8.184 -0.999 20.514 1.00 97.44 67 ARG A CA 1
ATOM 500 C C . ARG A 1 67 ? -7.529 -1.746 21.674 1.00 97.44 67 ARG A C 1
ATOM 502 O O . ARG A 1 67 ? -6.429 -1.374 22.087 1.00 97.44 67 ARG A O 1
ATOM 509 N N . GLN A 1 68 ? -8.145 -2.822 22.165 1.00 97.62 68 GLN A N 1
ATOM 510 C CA . GLN A 1 68 ? -7.537 -3.710 23.160 1.00 97.62 68 GLN A CA 1
ATOM 511 C C . GLN A 1 68 ? -6.266 -4.372 22.612 1.00 97.62 68 GLN A C 1
ATOM 513 O O . GLN A 1 68 ? -5.226 -4.320 23.271 1.00 97.62 68 GLN A O 1
ATOM 518 N N . ALA A 1 69 ? -6.303 -4.913 21.388 1.00 97.50 69 ALA A N 1
ATOM 519 C CA . ALA A 1 69 ? -5.124 -5.477 20.726 1.00 97.50 69 ALA A CA 1
ATOM 520 C C . ALA A 1 69 ? -3.997 -4.439 20.561 1.00 97.50 69 ALA A C 1
ATOM 522 O O . ALA A 1 69 ? -2.834 -4.726 20.858 1.00 97.50 69 ALA A O 1
ATOM 523 N N . PHE A 1 70 ? -4.339 -3.212 20.157 1.00 97.31 70 PHE A N 1
ATOM 524 C CA . PHE A 1 70 ? -3.402 -2.093 20.032 1.00 97.31 70 PHE A CA 1
ATOM 525 C C . PHE A 1 70 ? -2.735 -1.740 21.366 1.00 97.31 70 PHE A C 1
ATOM 527 O O . PHE A 1 70 ? -1.511 -1.638 21.437 1.00 97.31 70 PHE A O 1
ATOM 534 N N . ASN A 1 71 ? -3.519 -1.604 22.438 1.00 96.44 71 ASN A N 1
ATOM 535 C CA . ASN A 1 71 ? -3.008 -1.280 23.773 1.00 96.44 71 ASN A CA 1
ATOM 536 C C . ASN A 1 71 ? -2.169 -2.414 24.375 1.00 96.44 71 ASN A C 1
ATOM 538 O O . ASN A 1 71 ? -1.223 -2.153 25.113 1.00 96.44 71 ASN A O 1
ATOM 542 N N . ALA A 1 72 ? -2.491 -3.664 24.040 1.00 94.38 72 ALA A N 1
ATOM 543 C CA . ALA A 1 72 ? -1.753 -4.841 24.478 1.00 94.38 72 ALA A CA 1
ATOM 544 C C . ALA A 1 72 ? -0.498 -5.127 23.636 1.00 94.38 72 ALA A C 1
ATOM 546 O O . ALA A 1 72 ? 0.208 -6.100 23.926 1.00 94.38 72 ALA A O 1
ATOM 547 N N . THR A 1 73 ? -0.236 -4.363 22.570 1.00 90.81 73 THR A N 1
ATOM 548 C CA . THR A 1 73 ? 0.961 -4.536 21.741 1.00 90.81 73 THR A CA 1
ATOM 549 C C . THR A 1 73 ? 2.130 -3.750 22.342 1.00 90.81 73 THR A C 1
ATOM 551 O O . THR A 1 73 ? 1.992 -2.543 22.563 1.00 90.81 73 THR A O 1
ATOM 554 N N . PRO A 1 74 ? 3.281 -4.397 22.619 1.00 84.00 74 PRO A N 1
ATOM 555 C CA . PRO A 1 74 ? 4.464 -3.715 23.134 1.00 84.00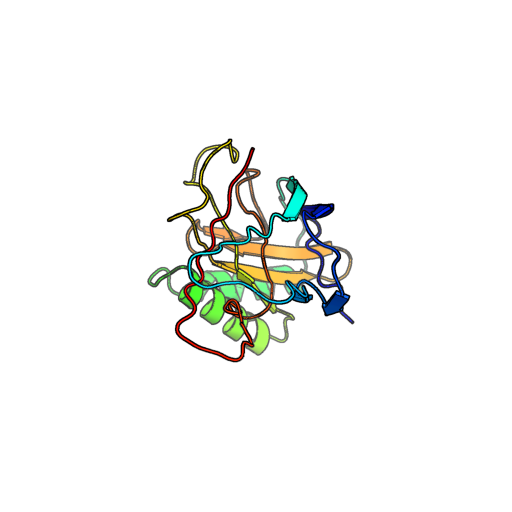 74 PRO A CA 1
ATOM 556 C C . PRO A 1 74 ? 4.897 -2.563 22.223 1.00 84.00 74 PRO A C 1
ATOM 558 O O . PRO A 1 74 ? 4.795 -2.654 21.005 1.00 84.00 74 PRO A O 1
ATOM 561 N N . GLY A 1 75 ? 5.401 -1.477 22.810 1.00 79.06 75 GLY A N 1
ATOM 562 C CA . GLY A 1 75 ? 5.879 -0.313 22.056 1.00 79.06 75 GLY A CA 1
ATOM 563 C C . GLY A 1 75 ? 7.302 -0.448 21.499 1.00 79.06 75 GLY A C 1
ATOM 564 O O . GLY A 1 75 ? 7.833 0.535 20.993 1.00 79.06 75 GLY A O 1
ATOM 565 N N . ASN A 1 76 ? 7.946 -1.613 21.632 1.00 79.19 76 ASN A N 1
ATOM 566 C CA . ASN A 1 76 ? 9.324 -1.847 21.205 1.00 79.19 76 ASN A CA 1
ATOM 567 C C . ASN A 1 76 ? 9.391 -2.812 20.009 1.00 79.19 76 ASN A C 1
ATOM 569 O O . ASN A 1 76 ? 8.690 -3.816 19.950 1.00 79.19 76 ASN A O 1
ATOM 573 N N . GLY A 1 77 ? 10.251 -2.501 19.041 1.00 84.12 77 GLY A N 1
ATOM 574 C CA . GLY A 1 77 ? 10.430 -3.299 17.828 1.00 84.12 77 GLY A CA 1
ATOM 575 C C . GLY A 1 77 ? 10.474 -2.443 16.567 1.00 84.12 77 GLY A C 1
ATOM 576 O O . GLY A 1 77 ? 10.219 -1.239 16.601 1.00 84.12 77 GLY A O 1
ATOM 577 N N . ASN A 1 78 ? 10.819 -3.068 15.441 1.00 91.56 78 ASN A N 1
ATOM 578 C CA . ASN A 1 78 ? 10.715 -2.413 14.139 1.00 91.56 78 ASN A CA 1
ATOM 579 C C . ASN A 1 78 ? 9.247 -2.365 13.670 1.00 91.56 78 ASN A C 1
ATOM 581 O O . ASN A 1 78 ? 8.396 -3.111 14.159 1.00 91.56 78 ASN A O 1
ATOM 585 N N . CYS A 1 79 ? 8.948 -1.484 12.712 1.00 93.56 79 CYS A N 1
ATOM 586 C CA . CYS A 1 79 ? 7.585 -1.239 12.236 1.00 93.56 79 CYS A CA 1
ATOM 587 C C . CYS A 1 79 ? 6.871 -2.505 11.732 1.00 93.56 79 CYS A C 1
ATOM 589 O O . CYS A 1 79 ? 5.681 -2.687 11.989 1.00 93.56 79 CYS A O 1
ATOM 591 N N . HIS A 1 80 ? 7.598 -3.410 11.077 1.00 93.69 80 HIS A N 1
ATOM 592 C CA . HIS A 1 80 ? 7.047 -4.663 10.574 1.00 93.69 80 HIS A CA 1
ATOM 593 C C . HIS A 1 80 ? 6.684 -5.631 11.708 1.00 93.69 80 HIS A C 1
ATOM 595 O O . HIS A 1 80 ? 5.566 -6.139 11.747 1.00 93.69 80 HIS A O 1
ATOM 601 N N . ALA A 1 81 ? 7.581 -5.818 12.678 1.00 93.81 81 ALA A N 1
ATOM 602 C CA . ALA A 1 81 ? 7.344 -6.666 13.844 1.00 93.81 81 ALA A CA 1
ATOM 603 C C . ALA A 1 81 ? 6.160 -6.164 14.682 1.00 93.81 81 ALA A C 1
ATOM 605 O O . ALA A 1 81 ? 5.292 -6.948 15.053 1.00 93.81 81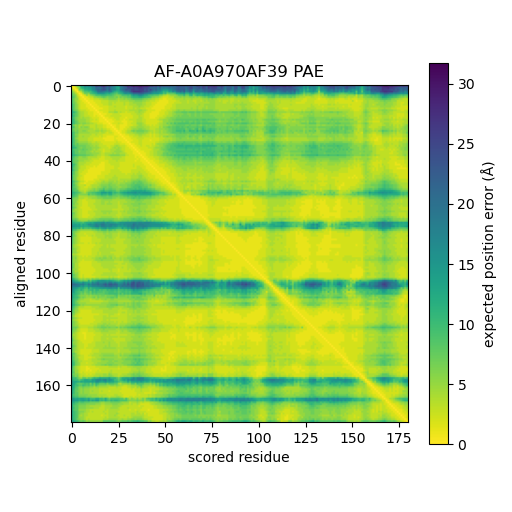 ALA A O 1
ATOM 606 N N . LEU A 1 82 ? 6.081 -4.851 14.922 1.00 95.56 82 LEU A N 1
ATOM 607 C CA . LEU A 1 82 ? 4.950 -4.242 15.626 1.00 95.56 82 LEU A CA 1
ATOM 608 C C . LEU A 1 82 ? 3.623 -4.513 14.903 1.00 95.56 82 LEU A C 1
ATOM 610 O O . LEU A 1 82 ? 2.638 -4.899 15.531 1.00 95.56 82 LEU A O 1
ATOM 614 N N . SER A 1 83 ? 3.611 -4.357 13.578 1.00 95.69 83 SER A N 1
ATOM 615 C CA . SER A 1 83 ? 2.428 -4.611 12.749 1.00 95.69 83 SER A CA 1
ATOM 616 C C . SER A 1 83 ? 1.983 -6.071 12.816 1.00 95.69 83 SER A C 1
ATOM 618 O O . SER A 1 83 ? 0.793 -6.334 12.969 1.00 95.69 83 SER A O 1
ATOM 620 N N . LEU A 1 84 ? 2.928 -7.017 12.763 1.00 94.94 84 LEU A N 1
ATOM 621 C CA . LEU A 1 84 ? 2.644 -8.448 12.907 1.00 94.94 84 LEU A CA 1
ATOM 622 C C . LEU A 1 84 ? 2.044 -8.775 14.277 1.00 94.94 84 LEU A C 1
ATOM 624 O O . LEU A 1 84 ? 0.994 -9.405 14.338 1.00 94.94 84 LEU A O 1
ATOM 628 N N . VAL A 1 85 ? 2.641 -8.279 15.367 1.00 95.88 85 VAL A N 1
ATOM 629 C CA . VAL A 1 85 ? 2.134 -8.532 16.727 1.00 95.88 85 VAL A CA 1
ATOM 630 C C . VAL A 1 85 ? 0.706 -8.012 16.899 1.00 95.88 85 VAL A C 1
ATOM 632 O O . VAL A 1 85 ? -0.124 -8.692 17.507 1.00 95.88 85 VAL A O 1
ATOM 635 N N . PHE A 1 86 ? 0.395 -6.832 16.356 1.00 97.44 86 PHE A N 1
ATOM 636 C CA . PHE A 1 86 ? -0.978 -6.330 16.355 1.00 97.44 86 PHE A CA 1
ATOM 637 C C . PHE A 1 86 ? -1.916 -7.248 15.572 1.00 97.44 86 PHE A C 1
ATOM 639 O O . PHE A 1 86 ? -2.977 -7.601 16.081 1.00 97.44 86 PHE A O 1
ATOM 646 N N . VAL A 1 87 ? -1.536 -7.633 14.350 1.00 96.88 87 VAL A N 1
ATOM 647 C CA . VAL A 1 87 ? -2.358 -8.488 13.485 1.00 96.88 87 VAL A CA 1
ATOM 648 C C . VAL A 1 87 ? -2.632 -9.836 14.148 1.00 96.88 87 VAL A C 1
ATOM 650 O O . VAL A 1 87 ? -3.776 -10.284 14.139 1.00 96.88 87 VAL A O 1
ATOM 653 N N . ASP A 1 88 ? -1.630 -10.449 14.776 1.00 96.88 88 ASP A N 1
ATOM 654 C CA . ASP A 1 88 ? -1.778 -11.725 15.478 1.00 96.88 88 ASP A CA 1
ATOM 655 C C . ASP A 1 88 ? -2.724 -11.607 16.681 1.00 96.88 88 ASP A C 1
ATOM 657 O O . ASP A 1 88 ? -3.601 -12.453 16.866 1.00 96.88 88 ASP A O 1
ATOM 661 N N . LYS A 1 89 ? -2.616 -10.524 17.465 1.00 97.25 89 LYS A N 1
ATOM 662 C CA . LYS A 1 89 ? -3.541 -10.236 18.577 1.00 97.25 89 LYS A CA 1
ATOM 663 C C . LYS A 1 89 ? -4.960 -9.946 18.095 1.00 97.25 89 LYS A C 1
ATOM 665 O O . LYS A 1 89 ? -5.916 -10.443 18.674 1.00 97.25 89 LYS A O 1
ATOM 670 N N . ALA A 1 90 ? -5.115 -9.152 17.040 1.00 97.94 90 ALA A N 1
ATOM 671 C CA . ALA A 1 90 ? -6.422 -8.847 16.472 1.00 97.94 90 ALA A CA 1
ATOM 672 C C . ALA A 1 90 ? -7.103 -10.130 15.966 1.00 97.94 90 ALA A C 1
ATOM 674 O O . ALA A 1 90 ? -8.267 -10.380 16.273 1.00 97.94 90 ALA A O 1
ATOM 675 N N . ARG A 1 91 ? -6.356 -10.992 15.266 1.00 97.50 91 ARG A N 1
ATOM 676 C CA . ARG A 1 91 ? -6.852 -12.287 14.781 1.00 97.50 91 ARG A CA 1
ATOM 677 C C . ARG A 1 91 ? -7.202 -13.249 15.912 1.00 97.50 91 ARG A C 1
ATOM 679 O O . ARG A 1 91 ? -8.211 -13.939 15.801 1.00 97.50 91 ARG A O 1
ATOM 686 N N . SER A 1 92 ? -6.438 -13.282 17.008 1.00 97.94 92 SER A N 1
ATOM 687 C CA . SER A 1 92 ? -6.781 -14.123 18.168 1.00 97.94 92 SER A CA 1
ATOM 688 C C . SER A 1 92 ? -8.053 -13.666 18.891 1.00 97.94 92 SER A C 1
ATOM 690 O O . SER A 1 92 ? -8.711 -14.477 19.536 1.00 97.94 92 SER A O 1
ATOM 692 N N . MET A 1 93 ? -8.437 -12.396 18.728 1.00 97.44 93 MET A N 1
ATOM 693 C CA . MET A 1 93 ? -9.717 -11.833 19.172 1.00 97.44 93 MET A CA 1
ATOM 694 C C . MET A 1 93 ? -10.846 -11.994 18.133 1.00 97.44 93 MET A C 1
ATOM 696 O O . MET A 1 93 ? -11.922 -11.432 18.309 1.00 97.44 93 MET A O 1
ATOM 700 N N . GLY A 1 94 ? -10.619 -12.738 17.044 1.00 97.12 94 GLY A N 1
ATOM 701 C CA . GLY A 1 94 ? -11.614 -12.988 15.996 1.00 97.12 94 GLY A CA 1
ATOM 702 C C . GLY A 1 94 ? -11.733 -11.887 14.937 1.00 97.12 94 GLY A C 1
ATOM 703 O O . GLY A 1 94 ? -12.633 -11.939 14.101 1.00 97.12 94 GLY A O 1
ATOM 704 N N . LEU A 1 95 ? -10.839 -10.894 14.936 1.00 97.62 95 LEU A N 1
ATOM 705 C CA . LEU A 1 95 ? -10.872 -9.805 13.961 1.00 97.62 95 LEU A CA 1
ATOM 706 C C . LEU A 1 95 ? -10.172 -10.191 12.661 1.00 97.62 95 LEU A C 1
ATOM 708 O O . LEU A 1 95 ? -9.140 -10.866 12.646 1.00 97.62 95 LEU A O 1
ATOM 712 N N . THR A 1 96 ? -10.673 -9.657 11.549 1.00 96.31 96 THR A N 1
ATOM 713 C CA . THR A 1 96 ? -9.924 -9.695 10.294 1.00 96.31 96 THR A CA 1
ATOM 714 C C . THR A 1 96 ? -8.909 -8.559 10.275 1.00 96.31 96 THR A C 1
ATOM 716 O O . THR A 1 96 ? -9.282 -7.390 10.309 1.00 96.31 96 THR A O 1
ATOM 719 N N . ALA A 1 97 ? -7.624 -8.902 10.205 1.00 95.81 97 ALA A N 1
ATOM 720 C CA . ALA A 1 97 ? -6.523 -7.945 10.173 1.00 95.81 97 ALA A CA 1
ATOM 721 C C . ALA A 1 97 ? -5.424 -8.365 9.188 1.00 95.81 97 ALA A C 1
ATOM 723 O O . ALA A 1 97 ? -5.258 -9.559 8.901 1.00 95.81 97 ALA A O 1
ATOM 724 N N . ARG A 1 98 ? -4.666 -7.390 8.675 1.00 94.31 98 ARG A N 1
ATOM 725 C CA . ARG A 1 98 ? -3.552 -7.593 7.736 1.00 94.31 98 ARG A CA 1
ATOM 726 C C . ARG A 1 98 ? -2.411 -6.608 7.976 1.00 94.31 98 ARG A C 1
ATOM 728 O O . ARG A 1 98 ? -2.620 -5.530 8.523 1.00 94.31 98 ARG A O 1
ATOM 735 N N . VAL A 1 99 ? -1.211 -6.993 7.546 1.00 94.06 99 VAL A N 1
ATOM 736 C CA . VAL A 1 99 ? -0.062 -6.085 7.463 1.00 94.06 99 VAL A CA 1
ATOM 737 C C . VAL A 1 99 ? -0.103 -5.373 6.118 1.00 94.06 99 VAL A C 1
ATOM 739 O O . VAL A 1 99 ? -0.462 -5.964 5.100 1.00 94.06 99 VAL A O 1
ATOM 742 N N . VAL A 1 100 ? 0.282 -4.106 6.129 1.00 94.19 100 VAL A N 1
ATOM 743 C CA . VAL A 1 100 ? 0.489 -3.286 4.944 1.00 94.19 100 VAL A CA 1
ATOM 744 C C . VAL A 1 100 ? 1.962 -2.926 4.871 1.00 94.19 100 VAL A C 1
ATOM 746 O O . VAL A 1 100 ? 2.560 -2.545 5.879 1.00 94.19 100 VAL A O 1
ATOM 749 N N . THR A 1 101 ? 2.544 -3.025 3.682 1.00 91.81 101 THR A N 1
ATOM 750 C CA . THR A 1 101 ? 3.910 -2.586 3.404 1.00 91.81 101 THR A CA 1
ATOM 751 C C . THR A 1 101 ? 3.883 -1.505 2.333 1.00 91.81 101 THR A C 1
ATOM 753 O O . THR A 1 101 ? 3.118 -1.563 1.370 1.00 91.81 101 THR A O 1
ATOM 756 N N . GLY A 1 102 ? 4.721 -0.493 2.516 1.00 92.62 102 GLY A N 1
ATOM 757 C CA . GLY A 1 102 ? 4.866 0.594 1.567 1.00 92.62 102 GLY A CA 1
ATOM 758 C C . GLY A 1 102 ? 5.807 1.654 2.103 1.00 92.62 102 GLY A C 1
ATOM 759 O O . GLY A 1 102 ? 6.880 1.333 2.619 1.00 92.62 102 GLY A O 1
ATOM 760 N N . PHE A 1 103 ? 5.403 2.912 1.999 1.00 92.44 103 PHE A N 1
ATOM 761 C CA . PHE A 1 103 ? 6.258 4.054 2.304 1.00 92.44 103 PHE A CA 1
ATOM 762 C C . PHE A 1 103 ? 5.578 4.990 3.280 1.00 92.44 103 PHE A C 1
ATOM 764 O O . PHE A 1 103 ? 4.355 5.142 3.267 1.00 92.44 103 PHE A O 1
ATOM 771 N N . LYS A 1 104 ? 6.385 5.645 4.109 1.00 90.56 104 LYS A N 1
ATOM 772 C CA . LYS A 1 104 ? 5.907 6.713 4.979 1.00 90.56 104 LYS A CA 1
ATOM 773 C C . LYS A 1 104 ? 6.732 7.980 4.836 1.00 90.56 104 LYS A C 1
ATOM 775 O O . LYS A 1 104 ? 7.824 7.950 4.287 1.00 90.56 104 LYS A O 1
ATOM 780 N N . ARG A 1 105 ? 6.291 9.072 5.452 1.00 82.62 105 ARG A N 1
ATOM 781 C CA . ARG A 1 105 ? 7.185 10.172 5.838 1.00 82.62 105 ARG A CA 1
ATOM 782 C C . ARG A 1 105 ? 7.360 10.286 7.354 1.00 82.62 105 ARG A C 1
ATOM 784 O O . ARG A 1 105 ? 6.608 9.660 8.105 1.00 82.62 105 ARG A O 1
ATOM 791 N N . PRO A 1 106 ? 8.366 11.053 7.819 1.00 63.03 106 PRO A N 1
ATOM 792 C CA . PRO A 1 106 ? 8.456 11.482 9.213 1.00 63.03 106 PRO A CA 1
ATOM 793 C C . PRO A 1 106 ? 7.166 12.179 9.674 1.00 63.03 106 PRO A C 1
ATOM 795 O O . PRO A 1 106 ? 6.413 12.691 8.854 1.00 63.03 106 PRO A O 1
ATOM 798 N N . GLN A 1 107 ? 6.928 12.194 10.990 1.00 60.22 107 GLN A N 1
ATOM 799 C CA . GLN A 1 107 ? 5.636 12.489 11.638 1.00 60.22 107 GLN A CA 1
ATOM 800 C C . GLN A 1 107 ? 4.945 13.814 11.266 1.00 60.22 107 GLN A C 1
ATOM 802 O O . GLN A 1 107 ? 3.763 13.959 11.569 1.00 60.22 107 GLN A O 1
ATOM 807 N N . SER A 1 108 ? 5.631 14.772 10.640 1.00 62.00 108 SER A N 1
ATOM 808 C CA . SER A 1 108 ? 5.044 16.043 10.221 1.00 62.00 108 SER A CA 1
ATOM 809 C C . SER A 1 108 ? 5.066 16.208 8.698 1.00 62.00 108 SER A C 1
ATOM 811 O O . SER A 1 108 ? 6.118 16.250 8.062 1.00 62.00 108 SER A O 1
ATOM 813 N N . GLY A 1 109 ? 3.874 16.374 8.120 1.00 66.75 109 GLY A N 1
ATOM 814 C CA . GLY A 1 109 ? 3.694 16.861 6.753 1.00 66.75 109 GLY A CA 1
ATOM 815 C C . GLY A 1 109 ? 3.300 15.814 5.712 1.00 66.75 109 GLY A C 1
ATOM 816 O O . GLY A 1 109 ? 3.307 14.605 5.940 1.00 66.75 109 GLY A O 1
ATOM 817 N N . ASN A 1 110 ? 2.924 16.326 4.541 1.00 74.50 110 ASN A N 1
ATOM 818 C CA . ASN A 1 110 ? 2.563 15.521 3.380 1.00 74.50 110 ASN A CA 1
ATOM 819 C C . ASN A 1 110 ? 3.803 14.917 2.728 1.00 74.50 110 ASN A C 1
ATOM 821 O O . ASN A 1 110 ? 4.920 15.424 2.885 1.00 74.50 110 ASN A O 1
ATOM 825 N N . ILE A 1 111 ? 3.594 13.869 1.938 1.00 77.00 111 ILE A N 1
ATOM 826 C CA . ILE A 1 111 ? 4.609 13.404 1.001 1.00 77.00 111 ILE A CA 1
ATOM 827 C C . ILE A 1 111 ? 4.855 14.477 -0.072 1.00 77.00 111 ILE A C 1
ATOM 829 O O . ILE A 1 111 ? 3.943 15.186 -0.480 1.00 77.00 111 ILE A O 1
ATOM 833 N N . ALA A 1 112 ? 6.109 14.640 -0.476 1.00 79.38 112 ALA A N 1
ATOM 834 C CA . ALA A 1 112 ? 6.565 15.592 -1.484 1.00 79.38 112 ALA A CA 1
ATOM 835 C C . ALA A 1 112 ? 7.600 14.904 -2.389 1.00 79.38 112 ALA A C 1
ATOM 837 O O . ALA A 1 112 ? 8.103 13.838 -2.000 1.00 79.38 112 ALA A O 1
ATOM 838 N N . PRO A 1 113 ? 7.925 15.516 -3.540 1.00 85.38 113 PRO A N 1
ATOM 839 C CA . PRO A 1 113 ? 8.745 14.896 -4.570 1.00 85.38 113 PRO A CA 1
ATOM 840 C C . PRO A 1 113 ? 10.107 14.425 -4.062 1.00 85.38 113 PRO A C 1
ATOM 842 O O . PRO A 1 113 ? 10.711 15.047 -3.181 1.00 85.38 113 PRO A O 1
ATOM 845 N N . GLY A 1 114 ? 10.588 13.322 -4.626 1.00 87.06 114 GLY A N 1
ATOM 846 C CA . GLY A 1 114 ? 11.893 12.751 -4.325 1.00 87.06 114 GLY A CA 1
ATOM 847 C C . GLY A 1 114 ? 11.899 11.230 -4.218 1.00 87.06 114 GLY A C 1
ATOM 848 O O . GLY A 1 114 ? 10.909 10.543 -4.472 1.00 87.06 114 GLY A O 1
ATOM 849 N N . SER A 1 115 ? 13.065 10.706 -3.843 1.00 87.81 115 SER A N 1
ATOM 850 C CA . SER A 1 115 ? 13.276 9.273 -3.640 1.00 87.81 115 SER A CA 1
ATOM 851 C C . SER A 1 115 ? 12.508 8.760 -2.426 1.00 87.81 115 SER A C 1
ATOM 853 O O . SER A 1 115 ? 12.514 9.383 -1.363 1.00 87.81 115 SER A O 1
ATOM 855 N N . LEU A 1 116 ? 11.901 7.584 -2.574 1.00 88.69 116 LEU A N 1
ATOM 856 C CA . LEU A 1 116 ? 11.302 6.821 -1.479 1.00 88.69 116 LEU A CA 1
ATOM 857 C C . LEU A 1 116 ? 12.301 5.856 -0.810 1.00 88.69 116 LEU A C 1
ATOM 859 O O . LEU A 1 116 ? 11.924 5.045 0.042 1.00 88.69 116 LEU A O 1
ATOM 863 N N . ALA A 1 117 ? 13.587 5.940 -1.162 1.00 85.62 117 ALA A N 1
ATOM 864 C CA . ALA A 1 117 ? 14.639 5.186 -0.494 1.00 85.62 117 ALA A CA 1
ATOM 865 C C . ALA A 1 117 ? 14.737 5.565 0.995 1.00 85.62 117 ALA A C 1
ATOM 867 O O . ALA A 1 117 ? 14.658 6.732 1.373 1.00 85.62 117 ALA A O 1
ATOM 868 N N . GLY A 1 118 ? 14.913 4.562 1.857 1.00 86.62 118 GLY A N 1
ATOM 869 C CA . GLY A 1 118 ? 15.087 4.762 3.301 1.00 86.62 118 GLY A CA 1
ATOM 870 C C . GLY A 1 118 ? 13.808 5.091 4.079 1.00 86.62 118 GLY A C 1
ATOM 871 O O . GLY A 1 118 ? 13.855 5.157 5.304 1.00 86.62 118 GLY A O 1
ATOM 872 N N . VAL A 1 119 ? 12.660 5.238 3.409 1.00 89.50 119 VAL A N 1
ATOM 873 C CA . VAL A 1 119 ? 11.370 5.521 4.063 1.00 89.50 119 VAL A CA 1
ATOM 874 C C . VAL A 1 119 ? 10.369 4.368 3.972 1.00 89.50 119 VAL A C 1
ATOM 876 O O . VAL A 1 119 ? 9.157 4.554 4.122 1.00 89.50 119 VAL A O 1
ATOM 879 N N . ARG A 1 120 ? 10.884 3.153 3.744 1.00 90.94 120 ARG A N 1
ATOM 880 C CA . ARG A 1 120 ? 10.091 1.924 3.788 1.00 90.94 120 ARG A CA 1
ATOM 881 C C . ARG A 1 120 ? 9.444 1.777 5.159 1.00 90.94 120 ARG A C 1
ATOM 883 O O . ARG A 1 120 ? 10.067 2.025 6.193 1.00 90.94 120 ARG A O 1
ATOM 890 N N . HIS A 1 121 ? 8.185 1.370 5.167 1.00 93.94 121 HIS A N 1
ATOM 891 C CA . HIS A 1 121 ? 7.416 1.244 6.391 1.00 93.94 121 HIS A CA 1
ATOM 892 C C . HIS A 1 121 ? 6.382 0.141 6.295 1.00 93.94 121 HIS A C 1
ATOM 894 O O . HIS A 1 121 ? 5.958 -0.263 5.213 1.00 93.94 121 HIS A O 1
ATOM 900 N N . SER A 1 122 ? 5.989 -0.358 7.456 1.00 94.75 122 SER A N 1
ATOM 901 C CA . SER A 1 122 ? 4.883 -1.290 7.586 1.00 94.75 122 SER A CA 1
ATOM 902 C C . SER A 1 122 ? 3.980 -0.849 8.722 1.00 94.75 122 SER A C 1
ATOM 904 O O . SER A 1 122 ? 4.451 -0.347 9.744 1.00 94.75 122 SER A O 1
ATOM 906 N N . TRP A 1 123 ? 2.687 -1.031 8.514 1.00 95.50 123 TRP A N 1
ATOM 907 C CA . TRP A 1 123 ? 1.642 -0.792 9.501 1.00 95.50 123 TRP A CA 1
ATOM 908 C C . TRP A 1 123 ? 0.602 -1.908 9.391 1.00 95.50 123 TRP A C 1
ATOM 910 O O . TRP A 1 123 ? 0.752 -2.837 8.593 1.00 95.50 123 TRP A O 1
ATOM 920 N N . ALA A 1 124 ? -0.444 -1.849 10.204 1.00 96.00 124 ALA A N 1
ATOM 921 C CA . ALA A 1 124 ? -1.519 -2.822 10.180 1.00 96.00 124 ALA A CA 1
ATOM 922 C C . ALA A 1 124 ? -2.849 -2.185 9.783 1.00 96.00 124 ALA A C 1
ATOM 924 O O . ALA A 1 124 ? -3.072 -0.987 9.943 1.00 96.00 124 ALA A O 1
ATOM 925 N N . GLU A 1 125 ? -3.763 -3.018 9.310 1.00 96.81 125 GLU A N 1
ATOM 926 C CA . GLU A 1 125 ? -5.166 -2.673 9.144 1.00 96.81 125 GLU A CA 1
ATOM 927 C C . GLU A 1 125 ? -6.043 -3.751 9.770 1.00 96.81 125 GLU A C 1
ATOM 929 O O . GLU A 1 125 ? -5.683 -4.931 9.780 1.00 96.81 125 GLU A O 1
ATOM 934 N N . PHE A 1 126 ? -7.219 -3.351 10.239 1.00 96.31 126 PHE A N 1
ATOM 935 C CA . PHE A 1 126 ? -8.295 -4.263 10.612 1.00 96.31 126 PHE A CA 1
ATOM 936 C C . PHE A 1 126 ? -9.572 -3.898 9.858 1.00 96.31 126 PHE A C 1
ATOM 938 O O . PHE A 1 126 ? -9.777 -2.739 9.505 1.00 96.31 126 PHE A O 1
ATOM 945 N N . TYR A 1 127 ? -10.405 -4.887 9.562 1.00 95.25 127 TYR A N 1
ATOM 946 C CA . TYR A 1 127 ? -11.636 -4.685 8.809 1.00 95.25 127 TYR A CA 1
ATOM 947 C C . TYR A 1 127 ? -12.807 -4.428 9.755 1.00 95.25 127 TYR A C 1
ATOM 949 O O . TYR A 1 127 ? -12.992 -5.163 10.726 1.00 95.25 127 TYR A O 1
ATOM 957 N N . VAL A 1 128 ? -13.608 -3.412 9.450 1.00 94.06 128 VAL A N 1
ATOM 958 C CA . VAL A 1 128 ? -14.859 -3.113 10.149 1.00 94.06 128 VAL A CA 1
ATOM 959 C C . VAL A 1 128 ? -15.987 -3.092 9.129 1.00 94.06 128 VAL A C 1
ATOM 961 O O . VAL A 1 128 ? -15.910 -2.374 8.131 1.00 94.06 128 VAL A O 1
ATOM 964 N N . ASP A 1 129 ? -17.041 -3.864 9.386 1.00 91.12 129 ASP A N 1
ATOM 965 C CA . ASP A 1 129 ? -18.202 -3.905 8.500 1.00 91.12 129 ASP A CA 1
ATOM 966 C C . ASP A 1 129 ? -18.824 -2.507 8.337 1.00 91.12 129 ASP A C 1
ATOM 968 O O . ASP A 1 129 ? -18.926 -1.734 9.293 1.00 91.12 129 ASP A O 1
ATOM 972 N N . GLY A 1 130 ? -19.150 -2.147 7.097 1.00 89.25 130 GLY A N 1
ATOM 973 C CA . GLY A 1 130 ? -19.623 -0.811 6.717 1.00 89.25 130 GLY A CA 1
ATOM 974 C C . GLY A 1 130 ? -18.568 0.311 6.676 1.00 89.25 130 GLY A C 1
ATOM 975 O O . GLY A 1 130 ? -18.836 1.338 6.056 1.00 89.25 130 GLY A O 1
ATOM 976 N N . LEU A 1 131 ? -17.377 0.145 7.272 1.00 89.75 131 LEU A N 1
ATOM 977 C CA . LEU A 1 131 ? -16.285 1.142 7.214 1.00 89.75 131 LEU A CA 1
ATOM 978 C C . LEU A 1 131 ? -15.100 0.706 6.338 1.00 89.75 131 LEU A C 1
ATOM 980 O O . LEU A 1 131 ? -14.344 1.553 5.863 1.00 89.75 131 LEU A O 1
ATOM 984 N N . GLY A 1 132 ? -14.925 -0.598 6.120 1.00 92.00 132 GLY A N 1
ATOM 985 C CA . GLY A 1 132 ? -13.803 -1.154 5.370 1.00 92.00 132 GLY A CA 1
ATOM 986 C C . GLY A 1 132 ? -12.531 -1.300 6.211 1.00 92.00 132 GLY A C 1
ATOM 987 O O . GLY A 1 132 ? -12.584 -1.568 7.413 1.00 92.00 132 GLY A O 1
ATOM 988 N N . TRP A 1 133 ? -11.369 -1.167 5.565 1.00 94.56 133 TRP A N 1
ATOM 989 C CA . TRP A 1 133 ? -10.064 -1.294 6.218 1.00 94.56 133 TRP A CA 1
ATOM 990 C C . TRP A 1 133 ? -9.693 -0.045 7.020 1.00 94.56 133 TRP A C 1
ATOM 992 O O . TRP A 1 133 ? -9.598 1.061 6.488 1.00 94.56 133 TRP A O 1
ATOM 1002 N N . VAL A 1 134 ? -9.424 -0.243 8.307 1.00 95.31 134 VAL A N 1
ATOM 1003 C CA . VAL A 1 134 ? -9.098 0.802 9.275 1.00 95.31 134 VAL A CA 1
ATOM 1004 C C . VAL A 1 134 ? -7.612 0.736 9.637 1.00 95.31 134 VAL A C 1
ATOM 1006 O O . VAL A 1 134 ? -7.152 -0.321 10.078 1.00 95.31 134 VAL A O 1
ATOM 1009 N N . PRO A 1 135 ? -6.848 1.836 9.493 1.00 96.31 135 PRO A N 1
ATOM 1010 C CA . PRO A 1 135 ? -5.408 1.816 9.715 1.00 96.31 135 PRO A CA 1
ATOM 1011 C C . PRO A 1 135 ? -5.017 1.832 11.197 1.00 96.31 135 PRO A C 1
ATOM 1013 O O . PRO A 1 135 ? -5.646 2.488 12.033 1.00 96.31 135 PRO A O 1
ATOM 1016 N N . VAL A 1 136 ? -3.910 1.158 11.499 1.00 96.44 136 VAL A N 1
ATOM 1017 C CA . VAL A 1 136 ? -3.224 1.144 12.792 1.00 96.44 136 VAL A CA 1
ATOM 1018 C C . VAL A 1 136 ? -1.717 1.203 12.558 1.00 96.44 136 VAL A C 1
ATOM 1020 O O . VAL A 1 136 ? -1.138 0.304 11.956 1.00 96.44 136 VAL A O 1
ATOM 1023 N N . ASP A 1 137 ? -1.058 2.232 13.083 1.00 95.31 137 ASP A N 1
ATOM 1024 C CA . ASP A 1 137 ? 0.397 2.376 13.036 1.00 95.31 137 ASP A CA 1
ATOM 1025 C C . ASP A 1 137 ? 0.961 2.506 14.449 1.00 95.31 137 ASP A C 1
ATOM 1027 O O . ASP A 1 137 ? 0.916 3.560 15.087 1.00 95.31 137 ASP A O 1
ATOM 1031 N N . LEU A 1 138 ? 1.532 1.408 14.938 1.00 95.00 138 LEU A N 1
ATOM 1032 C CA . LEU A 1 138 ? 2.137 1.335 16.264 1.00 95.00 138 LEU A CA 1
ATOM 1033 C C . LEU A 1 138 ? 3.427 2.144 16.396 1.00 95.00 138 LEU A C 1
ATOM 1035 O O . LEU A 1 138 ? 3.753 2.559 17.506 1.00 95.00 138 LEU A O 1
ATOM 1039 N N . THR A 1 139 ? 4.125 2.419 15.289 1.00 92.62 139 THR A N 1
ATOM 1040 C CA . THR A 1 139 ? 5.349 3.235 15.306 1.00 92.62 139 THR A CA 1
ATOM 1041 C C . THR A 1 139 ? 5.018 4.690 15.617 1.00 92.62 139 THR A C 1
ATOM 1043 O O . THR A 1 139 ? 5.768 5.368 16.313 1.00 92.62 139 THR A O 1
ATOM 1046 N N . PHE A 1 140 ? 3.877 5.169 15.120 1.00 91.75 140 PHE A N 1
ATOM 1047 C CA . PHE A 1 140 ? 3.407 6.538 15.341 1.00 91.75 140 PHE A CA 1
ATOM 1048 C C . PHE A 1 140 ? 2.268 6.658 16.349 1.00 91.75 140 PHE A C 1
ATOM 1050 O O . PHE A 1 140 ? 1.777 7.757 16.588 1.00 91.75 140 PHE A O 1
ATOM 1057 N N . ARG A 1 141 ? 1.878 5.542 16.975 1.00 93.00 141 ARG A N 1
ATOM 1058 C CA . ARG A 1 141 ? 0.755 5.462 17.917 1.00 93.00 141 ARG A CA 1
ATOM 1059 C C . ARG A 1 141 ? -0.561 5.953 17.306 1.00 93.00 141 ARG A C 1
ATOM 1061 O O . ARG A 1 141 ? -1.416 6.495 18.002 1.00 93.00 141 ARG A O 1
ATOM 1068 N N . TYR A 1 142 ? -0.735 5.728 16.009 1.00 94.19 142 TYR A N 1
ATOM 1069 C CA . TYR A 1 142 ? -1.974 6.021 15.313 1.00 94.19 142 TYR A CA 1
ATOM 1070 C C . TYR A 1 142 ? -2.907 4.819 15.383 1.00 94.19 142 TYR A C 1
ATOM 1072 O O . TYR A 1 142 ? -2.544 3.706 15.007 1.00 94.19 142 TYR A O 1
ATOM 1080 N N . PHE A 1 143 ? -4.124 5.055 15.856 1.00 96.25 143 PHE A N 1
ATOM 1081 C CA . PHE A 1 143 ? -5.182 4.059 15.894 1.00 96.25 143 PHE A CA 1
ATOM 1082 C C . PHE A 1 143 ? -6.414 4.615 15.192 1.00 96.25 143 PHE A C 1
ATOM 1084 O O . PHE A 1 143 ? -6.902 5.681 15.573 1.00 96.25 143 PHE A O 1
ATOM 1091 N N . ALA A 1 144 ? -6.908 3.893 14.187 1.00 95.81 144 ALA A N 1
ATOM 1092 C CA . ALA A 1 144 ? -8.070 4.271 13.385 1.00 95.81 144 ALA A CA 1
ATOM 1093 C C . ALA A 1 144 ? -7.983 5.694 12.799 1.00 95.81 144 ALA A C 1
ATOM 1095 O O . ALA A 1 144 ? -8.986 6.391 12.625 1.00 95.81 144 ALA A O 1
ATOM 1096 N N . SER A 1 145 ? -6.757 6.145 12.533 1.00 93.88 145 SER A N 1
ATOM 1097 C CA . SER A 1 145 ? -6.468 7.509 12.117 1.00 93.88 145 SER A CA 1
ATOM 1098 C C . SER A 1 145 ? -5.169 7.569 11.327 1.00 93.88 145 SER A C 1
ATOM 1100 O O . SER A 1 145 ? -4.195 6.931 11.707 1.00 93.88 145 SER A O 1
ATOM 1102 N N . PHE A 1 146 ? -5.152 8.383 10.279 1.00 92.69 146 PHE A N 1
ATOM 1103 C CA . PHE A 1 146 ? -3.960 8.922 9.639 1.00 92.69 146 PHE A CA 1
ATOM 1104 C C . PHE A 1 146 ? -4.175 10.431 9.500 1.00 92.69 146 PHE A C 1
ATOM 1106 O O . PHE A 1 146 ? -4.931 10.855 8.626 1.00 92.69 146 PHE A O 1
ATOM 1113 N N . PRO A 1 147 ? -3.569 11.260 10.371 1.00 89.56 147 PRO A N 1
ATOM 1114 C CA . PRO A 1 147 ? -3.851 12.696 10.404 1.00 89.56 147 PRO A CA 1
ATOM 1115 C C . PRO A 1 147 ? -3.288 13.449 9.190 1.00 89.56 147 PRO A C 1
ATOM 1117 O O . PRO A 1 147 ? -3.704 14.574 8.912 1.00 89.56 147 PRO A O 1
ATOM 1120 N N . HIS A 1 148 ? -2.351 12.839 8.463 1.00 89.19 148 HIS A N 1
ATOM 1121 C CA . HIS A 1 148 ? -1.679 13.409 7.303 1.00 89.19 148 HIS A CA 1
ATOM 1122 C C . HIS A 1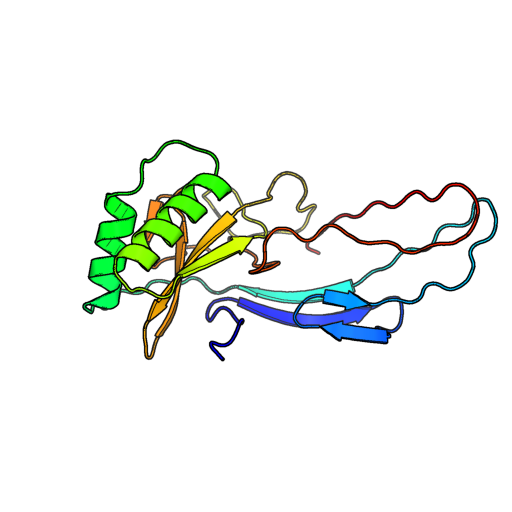 148 ? -1.691 12.420 6.135 1.00 89.19 148 HIS A C 1
ATOM 1124 O O . HIS A 1 148 ? -1.774 11.208 6.334 1.00 89.19 148 HIS A O 1
ATOM 1130 N N . ALA A 1 149 ? -1.557 12.936 4.912 1.00 87.88 149 ALA A N 1
ATOM 1131 C CA . ALA A 1 149 ? -1.326 12.130 3.716 1.00 87.88 149 ALA A CA 1
ATOM 1132 C C . ALA A 1 149 ? 0.142 11.666 3.672 1.00 87.88 149 ALA A C 1
ATOM 1134 O O . ALA A 1 149 ? 0.946 12.156 2.875 1.00 87.88 149 ALA A O 1
ATOM 1135 N N . SER A 1 150 ? 0.504 10.779 4.602 1.00 89.31 150 SER A N 1
ATOM 1136 C CA . SER A 1 150 ? 1.889 10.390 4.882 1.00 89.31 150 SER A CA 1
ATOM 1137 C C . SER A 1 150 ? 2.204 8.922 4.624 1.00 89.31 150 SER A C 1
ATOM 1139 O O . SER A 1 150 ? 3.367 8.559 4.760 1.00 89.31 150 SER A O 1
ATOM 1141 N N . HIS A 1 151 ? 1.220 8.089 4.273 1.00 93.00 151 HIS A N 1
ATOM 1142 C CA . HIS A 1 151 ? 1.368 6.638 4.119 1.00 93.00 151 HIS A CA 1
ATOM 1143 C C . HIS A 1 151 ? 0.930 6.218 2.719 1.00 93.00 151 HIS A C 1
ATOM 1145 O O . HIS A 1 151 ? -0.236 6.378 2.368 1.00 93.00 151 HIS A O 1
ATOM 1151 N N . VAL A 1 152 ? 1.866 5.682 1.934 1.00 92.75 152 VAL A N 1
ATOM 1152 C CA . VAL A 1 152 ? 1.596 5.107 0.610 1.00 92.75 152 VAL A CA 1
ATOM 1153 C C . VAL A 1 152 ? 1.614 3.599 0.726 1.00 92.75 152 VAL A C 1
ATOM 1155 O O . VAL A 1 152 ? 2.644 3.009 1.053 1.00 92.75 152 VAL A O 1
ATOM 1158 N N . VAL A 1 153 ? 0.484 2.975 0.432 1.00 91.94 153 VAL A N 1
ATOM 1159 C CA . VAL A 1 153 ? 0.360 1.532 0.296 1.00 91.94 153 VAL A CA 1
ATOM 1160 C C . VAL A 1 153 ? 1.031 1.080 -0.992 1.00 91.94 153 VAL A C 1
ATOM 1162 O O . VAL A 1 153 ? 0.635 1.498 -2.081 1.00 91.94 153 VAL A O 1
ATOM 1165 N N . GLU A 1 154 ? 1.980 0.162 -0.869 1.00 88.75 154 GLU A N 1
ATOM 1166 C CA . GLU A 1 154 ? 2.550 -0.561 -2.002 1.00 88.75 154 GLU A CA 1
ATOM 1167 C C . GLU A 1 154 ? 1.869 -1.929 -2.123 1.00 88.75 154 GLU A C 1
ATOM 1169 O O . GLU A 1 154 ? 1.231 -2.227 -3.136 1.00 88.75 154 GLU A O 1
ATOM 1174 N N . THR A 1 155 ? 1.903 -2.727 -1.051 1.00 87.19 155 THR A N 1
ATOM 1175 C CA . THR A 1 155 ? 1.398 -4.103 -1.043 1.00 87.19 155 THR A CA 1
ATOM 1176 C C . THR A 1 155 ? 0.790 -4.523 0.302 1.00 87.19 155 THR A C 1
ATOM 1178 O O . THR A 1 155 ? 1.073 -3.947 1.352 1.00 87.19 155 THR A O 1
ATOM 1181 N N . TYR A 1 156 ? -0.057 -5.553 0.251 1.00 85.81 156 TYR A N 1
ATOM 1182 C CA . TYR A 1 156 ? -0.704 -6.210 1.400 1.00 85.81 156 TYR A CA 1
ATOM 1183 C C . TYR A 1 156 ? -0.211 -7.639 1.626 1.00 85.81 156 TYR A C 1
ATOM 1185 O O . TYR A 1 156 ? -0.568 -8.294 2.604 1.00 85.81 156 TYR A O 1
ATOM 1193 N N . THR A 1 157 ? 0.572 -8.158 0.685 1.00 69.75 157 THR A N 1
ATOM 1194 C CA . THR A 1 157 ? 1.303 -9.405 0.866 1.00 69.75 157 THR A CA 1
ATOM 1195 C C . THR A 1 157 ? 2.665 -9.072 1.449 1.00 69.75 157 THR A C 1
ATOM 1197 O O . THR A 1 157 ? 3.147 -7.954 1.272 1.00 69.75 157 THR A O 1
ATOM 1200 N N . ALA A 1 158 ? 3.310 -10.041 2.102 1.00 63.50 158 ALA A N 1
ATOM 1201 C CA . ALA A 1 158 ? 4.719 -9.910 2.465 1.00 63.50 158 ALA A CA 1
ATOM 1202 C C . ALA A 1 158 ? 5.535 -9.358 1.281 1.00 63.50 158 ALA A C 1
ATOM 1204 O O . ALA A 1 158 ? 5.188 -9.629 0.126 1.00 63.50 158 ALA A O 1
ATOM 1205 N N . ASP A 1 159 ? 6.575 -8.579 1.589 1.00 65.81 159 ASP A N 1
ATOM 1206 C CA . ASP A 1 159 ? 7.438 -7.912 0.613 1.00 65.81 159 ASP A CA 1
ATOM 1207 C C . ASP A 1 159 ? 7.885 -8.913 -0.467 1.00 65.81 159 ASP A C 1
ATOM 1209 O O . ASP A 1 159 ? 8.670 -9.827 -0.204 1.00 65.81 159 ASP A O 1
ATOM 1213 N N . GLN A 1 160 ? 7.287 -8.818 -1.659 1.00 69.81 160 GLN A N 1
ATOM 1214 C CA . GLN A 1 160 ? 7.594 -9.721 -2.762 1.00 69.81 160 GLN A CA 1
ATOM 1215 C C . GLN A 1 160 ? 8.801 -9.132 -3.488 1.00 69.81 160 GLN A C 1
ATOM 1217 O O . GLN A 1 160 ? 8.680 -8.045 -4.055 1.00 69.81 160 GLN A O 1
ATOM 1222 N N . PRO A 1 161 ? 9.959 -9.815 -3.493 1.00 79.81 161 PRO A N 1
ATOM 1223 C CA . PRO A 1 161 ? 11.113 -9.314 -4.218 1.00 79.81 161 PRO A CA 1
ATOM 1224 C C . PRO A 1 161 ? 10.807 -9.273 -5.714 1.00 79.81 161 PRO A C 1
ATOM 1226 O O . PRO A 1 161 ? 10.002 -10.065 -6.215 1.00 79.81 161 PRO A O 1
ATOM 1229 N N . ILE A 1 162 ? 11.506 -8.401 -6.441 1.00 85.81 162 ILE A N 1
ATOM 1230 C CA . ILE A 1 162 ? 11.540 -8.483 -7.901 1.00 85.81 162 ILE A CA 1
ATOM 1231 C C . ILE A 1 162 ? 12.083 -9.862 -8.274 1.00 85.81 162 ILE A C 1
ATOM 1233 O O . ILE A 1 162 ? 13.160 -10.263 -7.831 1.00 85.81 162 ILE A O 1
ATOM 1237 N N . ARG A 1 163 ? 11.311 -10.599 -9.072 1.00 88.69 163 ARG A N 1
ATOM 1238 C CA . ARG A 1 163 ? 11.688 -11.917 -9.580 1.00 88.69 163 ARG A CA 1
ATOM 1239 C C . ARG A 1 163 ? 12.012 -11.791 -11.050 1.00 88.69 163 ARG A C 1
ATOM 1241 O O . ARG A 1 163 ? 11.225 -11.227 -11.805 1.00 88.69 163 ARG A O 1
ATOM 1248 N N . ILE A 1 164 ? 13.155 -12.336 -11.439 1.00 90.69 164 ILE A N 1
ATOM 1249 C CA . ILE A 1 164 ? 13.654 -12.242 -12.803 1.00 90.69 164 ILE A CA 1
ATOM 1250 C C . ILE A 1 164 ? 13.982 -13.642 -13.279 1.00 90.69 164 ILE A C 1
ATOM 1252 O O . ILE A 1 164 ? 14.743 -14.360 -12.637 1.00 90.69 164 ILE A O 1
ATOM 1256 N N . ASN A 1 165 ? 13.395 -14.007 -14.412 1.00 91.12 165 ASN A N 1
ATOM 1257 C CA . ASN A 1 165 ? 13.740 -15.216 -15.136 1.00 91.12 165 ASN A CA 1
ATOM 1258 C C . ASN A 1 165 ? 14.500 -14.784 -16.384 1.00 91.12 165 ASN A C 1
ATOM 1260 O O . ASN A 1 165 ? 13.980 -13.997 -17.172 1.00 91.12 165 ASN A O 1
ATOM 1264 N N . TYR A 1 166 ? 15.716 -15.287 -16.551 1.00 92.25 166 TYR A N 1
ATOM 1265 C CA . TYR A 1 166 ? 16.554 -14.990 -17.704 1.00 92.25 166 TYR A CA 1
ATOM 1266 C C . TYR A 1 166 ? 17.377 -16.226 -18.081 1.00 92.25 166 TYR A C 1
ATOM 1268 O O . TYR A 1 166 ? 17.500 -17.171 -17.298 1.00 92.25 166 TYR A O 1
ATOM 1276 N N . LYS A 1 167 ? 17.925 -16.233 -19.296 1.00 90.50 167 LYS A N 1
ATOM 1277 C CA . LYS A 1 167 ? 18.813 -17.284 -19.799 1.00 90.50 167 LYS A CA 1
ATOM 1278 C C . LYS A 1 167 ? 20.006 -16.620 -20.478 1.00 90.50 167 LYS A C 1
ATOM 1280 O O . LYS A 1 167 ? 19.802 -15.774 -21.336 1.00 90.50 167 LYS A O 1
ATOM 1285 N N . GLY A 1 168 ? 21.226 -17.016 -20.124 1.00 86.50 168 GLY A N 1
ATOM 1286 C CA . GLY A 1 168 ? 22.447 -16.399 -20.652 1.00 86.50 168 GLY A CA 1
ATOM 1287 C C . GLY A 1 168 ? 23.432 -16.060 -19.539 1.00 86.50 168 GLY A C 1
ATOM 1288 O O . GLY A 1 168 ? 23.363 -16.684 -18.486 1.00 86.50 168 GLY A O 1
ATOM 1289 N N . GLY A 1 169 ? 24.345 -15.119 -19.806 1.00 84.56 169 GLY A N 1
ATOM 1290 C CA . GLY A 1 169 ? 25.453 -14.711 -18.927 1.00 84.56 169 GLY A CA 1
ATOM 1291 C C . GLY A 1 169 ? 25.037 -14.045 -17.608 1.00 84.56 169 GLY A C 1
ATOM 1292 O O . GLY A 1 169 ? 24.087 -14.463 -16.960 1.00 84.56 169 GLY A O 1
ATOM 1293 N N . ASP A 1 170 ? 25.758 -13.016 -17.172 1.00 87.25 170 ASP A N 1
ATOM 1294 C CA . ASP A 1 170 ? 25.448 -12.337 -15.910 1.00 87.25 170 ASP A CA 1
ATOM 1295 C C . ASP A 1 170 ? 24.388 -11.248 -16.112 1.00 87.25 170 ASP A C 1
ATOM 1297 O O . ASP A 1 170 ? 24.505 -10.414 -17.010 1.00 87.25 170 ASP A O 1
ATOM 1301 N N . LEU A 1 171 ? 23.360 -11.237 -15.257 1.00 88.81 171 LEU A N 1
ATOM 1302 C CA . LEU A 1 171 ? 22.325 -10.205 -15.245 1.00 88.81 171 LEU A CA 1
ATOM 1303 C C . LEU A 1 171 ? 22.353 -9.440 -13.922 1.00 88.81 171 LEU A C 1
ATOM 1305 O O . LEU A 1 171 ? 22.290 -10.034 -12.844 1.00 88.81 171 LEU A O 1
ATOM 1309 N N . GLN A 1 172 ? 22.366 -8.111 -14.008 1.00 89.81 172 GLN A N 1
ATOM 1310 C CA . GLN A 1 172 ? 22.160 -7.227 -12.867 1.00 89.81 172 GLN A CA 1
ATOM 1311 C C . GLN A 1 172 ? 20.808 -6.530 -12.994 1.00 89.81 172 GLN A C 1
ATOM 1313 O O . GLN A 1 172 ? 20.460 -6.012 -14.051 1.00 89.81 172 GLN A O 1
ATOM 1318 N N . ALA A 1 173 ? 20.068 -6.468 -11.891 1.00 90.56 173 ALA A N 1
ATOM 1319 C CA . ALA A 1 173 ? 18.834 -5.707 -11.818 1.00 90.56 173 ALA A CA 1
ATOM 1320 C C . ALA A 1 173 ? 18.795 -4.849 -10.560 1.00 90.56 173 ALA A C 1
ATOM 1322 O O . ALA A 1 173 ? 19.187 -5.277 -9.473 1.00 90.56 173 ALA A O 1
ATOM 1323 N N . THR A 1 174 ? 18.297 -3.631 -10.723 1.00 91.00 174 THR A N 1
ATOM 1324 C CA . THR A 1 174 ? 18.097 -2.666 -9.647 1.00 91.00 174 THR A CA 1
ATOM 1325 C C . THR A 1 174 ? 16.726 -2.023 -9.802 1.00 91.00 174 THR A C 1
ATOM 1327 O O . THR A 1 174 ? 16.113 -2.080 -10.867 1.00 91.00 174 THR A O 1
ATOM 1330 N N . TRP A 1 175 ? 16.216 -1.441 -8.722 1.00 91.00 175 TRP A N 1
ATOM 1331 C CA . TRP A 1 175 ? 14.947 -0.727 -8.739 1.00 91.00 175 TRP A CA 1
ATOM 1332 C C . TRP A 1 175 ? 14.988 0.445 -7.771 1.00 91.00 175 TRP A C 1
ATOM 1334 O O . TRP A 1 175 ? 15.779 0.477 -6.826 1.00 91.00 175 TRP A O 1
ATOM 1344 N N . SER A 1 176 ? 14.130 1.423 -8.025 1.00 91.12 176 SER A N 1
ATOM 1345 C CA . SER A 1 176 ? 13.940 2.574 -7.155 1.00 91.12 176 SER A CA 1
ATOM 1346 C C . SER A 1 176 ? 12.528 3.118 -7.331 1.00 91.12 176 SER A C 1
ATOM 1348 O O . SER A 1 176 ? 11.949 3.026 -8.410 1.00 91.12 176 SER A O 1
ATOM 1350 N N . ASN A 1 177 ? 11.982 3.670 -6.250 1.00 91.31 177 ASN A N 1
ATOM 1351 C CA . ASN A 1 177 ? 10.666 4.293 -6.238 1.00 91.31 177 ASN A CA 1
ATOM 1352 C C . ASN A 1 177 ? 10.829 5.793 -5.997 1.00 91.31 177 ASN A C 1
ATOM 1354 O O . ASN A 1 177 ? 11.576 6.208 -5.104 1.00 91.31 177 ASN A O 1
ATOM 1358 N N . PHE A 1 178 ? 10.103 6.595 -6.769 1.00 90.94 178 PHE A N 1
ATOM 1359 C CA . PHE A 1 178 ? 10.135 8.050 -6.691 1.00 90.94 178 PHE A CA 1
ATOM 1360 C C . PHE A 1 178 ? 8.727 8.620 -6.705 1.00 90.94 178 PHE A C 1
ATOM 1362 O O . PHE A 1 178 ? 7.804 8.026 -7.259 1.00 90.94 178 PHE A O 1
ATOM 1369 N N . ILE A 1 179 ? 8.598 9.801 -6.116 1.00 88.69 179 ILE A N 1
ATOM 1370 C CA . ILE A 1 179 ? 7.431 10.659 -6.272 1.00 88.69 179 ILE A CA 1
ATOM 1371 C C . ILE A 1 179 ? 7.878 11.872 -7.070 1.00 88.69 179 ILE A C 1
ATOM 1373 O O . ILE A 1 179 ? 8.907 12.473 -6.750 1.00 88.69 179 ILE A O 1
ATOM 1377 N N . LEU A 1 180 ? 7.125 12.161 -8.126 1.00 85.69 180 L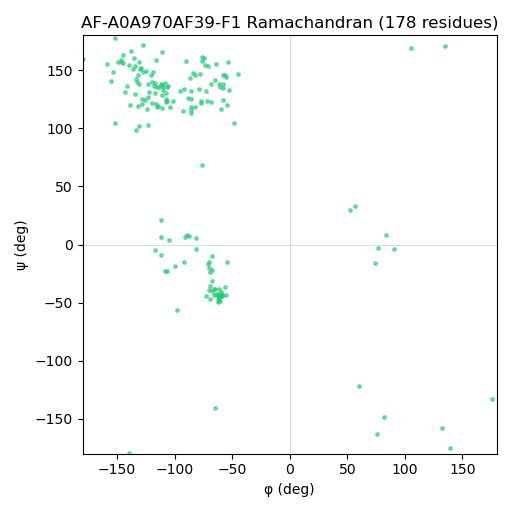EU A N 1
ATOM 1378 C CA . LEU A 1 180 ? 7.363 13.271 -9.041 1.00 85.69 180 LEU A CA 1
ATOM 1379 C C . LEU A 1 180 ? 6.690 14.549 -8.536 1.00 85.69 180 LEU A C 1
ATOM 1381 O O . LEU A 1 180 ? 5.627 14.441 -7.882 1.00 85.69 180 LEU A O 1
#

pLDDT: mean 89.38, std 9.27, range [39.91, 97.94]

Secondary structure (DSSP, 8-state):
------TTEEEEEEEESS-EEEEETTEEEE------TT------EEEEEEE--EE-----HHHHHHHHHHHTS-S-S-HHHHHHHHHHHHHHTT--EEEEEEEE--SSS---SEE-TT-EEEEEEEEETTTEEEEEETTTTEESEE-SS-EEEEESSS---------SS--------EE-